Protein AF-A0A6L9J7E7-F1 (afdb_monomer_lite)

Secondary structure (DSSP, 8-state):
-EEEEHHHHHHHTSSS--EEEEEEEEE-BTTB-SEEEEE-TTS---SGGGGTTPEEEE-TTSHHHHHHHHHHHHTT--GGG-EEEE---HHHHHHHHHTTSSSEEEEETTHHHHHHHTTPEEEEEGGGGTTTT-SEEEEEEEHHHHHH-HHHHHHHHHHHHHHHHHHHH-GGGGHHHHHHHS---TTTTTTPPPPPPP-S----HHHHHHHHHHHHHTTS-S----HHHHB-THHHHTT--TTTS---SS-HHHHHHHHHHTTHHHH--SSS--SSS---TTHHHHHTTTSTT--HHHHHHHHHH-TTTSPPTT--S-PPP-TTS-HHHHHHHHHHHTT--

Sequence (341 aa):
GMLNDLISTGIFNQDTSFITIVAQARRAYPDNPQFRVLAAPDSGISEPADLAGVDIAISENSIIHYITQRILEDAGLSAADLSYRAEPNIPVRFQLLLEGQLQVATLPDPLAQAAIDAGAILVADDTALVETEYSQSVLSFRTDVVVDEPEAVQGFVTAWMQAAEDINADPEAYRDLWQENTNVPDSVRDTYVLPPFPTYAITGEMAWDDTIQWLLNEDIVDGAASYAESVDATFVDAIRPAETAMALPGDPAAGEVVYNNNGCIGCHALDDTAGVGPGLAGIGVTAATRVEGQSAEEYLRQTMLEPNAYVVENYQPIMPPYDSLSDDDLNNLIAYLLTFE

Foldseek 3Di:
DDWFALLVLQLCFQPHQFKAFAFFWDFDALVRFFKFKWFEQPLPAAALVSQQPAAEEAAPSGLRVVQVQVFSVLVVDDPVRYHYDYDHPQVVQLVCRHVVVHGIYMHGPPSVVVSVVSRIHTHTTCSSVRVLRLGTITDMDTPCCCVVPVVVVLVVLLVSLVVLVVCQVPVPVCLVVCVVPDDDDPSCSVPDDDDRTDHLHWDDQSSSVSSSVVCVVVVVHPGGDHPVSHYDSCSSVVNQPPVRPDPFLAALVLLVVLCVPVCVVVQEACAQDHGLHGHLACLQVCLCPVDPPDHSLRSQLCCQQPVVVDDDPPHDSPRDHPPVDDPHNSRHNSSNSNVRD

Radius of gyration: 23.48 Å; chains: 1; bounding box: 46×48×71 Å

Structure (mmCIF, N/CA/C/O backbone):
data_AF-A0A6L9J7E7-F1
#
_entry.id   AF-A0A6L9J7E7-F1
#
loop_
_atom_site.group_PDB
_atom_site.id
_atom_site.type_symbol
_atom_site.label_atom_id
_atom_site.label_alt_id
_atom_site.label_comp_id
_atom_site.label_asym_id
_atom_site.label_entity_id
_atom_site.label_seq_id
_atom_site.pdbx_PDB_ins_code
_atom_site.Cartn_x
_atom_site.Cartn_y
_atom_site.Cartn_z
_atom_site.occupancy
_atom_site.B_iso_or_equiv
_atom_site.auth_seq_id
_atom_site.auth_comp_id
_atom_site.auth_asym_id
_atom_site.auth_atom_id
_atom_site.pdbx_PDB_model_num
ATOM 1 N N . GLY A 1 1 ? 17.697 -10.636 -0.306 1.00 87.62 1 GLY A N 1
ATOM 2 C CA . GLY A 1 1 ? 16.636 -9.627 -0.296 1.00 87.62 1 GLY A CA 1
ATOM 3 C C . GLY A 1 1 ? 15.942 -9.611 1.043 1.00 87.62 1 GLY A C 1
ATOM 4 O O . GLY A 1 1 ? 16.259 -10.430 1.905 1.00 87.62 1 GLY A O 1
ATOM 5 N N . MET A 1 2 ? 15.018 -8.680 1.197 1.00 95.81 2 MET A N 1
ATOM 6 C CA . MET A 1 2 ? 14.150 -8.473 2.342 1.00 95.81 2 MET A CA 1
ATOM 7 C C . MET A 1 2 ? 12.742 -8.190 1.809 1.00 95.81 2 MET A C 1
ATOM 9 O O . MET A 1 2 ? 12.591 -7.509 0.799 1.00 95.81 2 MET A O 1
ATOM 13 N N . LEU A 1 3 ? 11.730 -8.725 2.490 1.00 97.00 3 LEU A N 1
ATOM 14 C CA . LEU A 1 3 ? 10.357 -8.243 2.373 1.00 97.00 3 LEU A CA 1
ATOM 15 C C . LEU A 1 3 ? 10.198 -7.090 3.369 1.00 97.00 3 LEU A C 1
ATOM 17 O O . LEU A 1 3 ? 10.363 -7.308 4.571 1.00 97.00 3 LEU A O 1
ATOM 21 N N . ASN A 1 4 ? 9.924 -5.886 2.881 1.00 97.56 4 ASN A N 1
ATOM 22 C CA . ASN A 1 4 ? 9.756 -4.677 3.689 1.00 97.56 4 ASN A CA 1
ATOM 23 C C . ASN A 1 4 ? 8.693 -3.752 3.071 1.00 97.56 4 ASN A C 1
ATOM 25 O O . ASN A 1 4 ? 7.800 -4.223 2.371 1.00 97.56 4 ASN A O 1
ATOM 29 N N . ASP A 1 5 ? 8.763 -2.457 3.363 1.00 97.88 5 ASP A N 1
ATOM 30 C CA . ASP A 1 5 ? 7.850 -1.410 2.906 1.00 97.88 5 ASP A CA 1
ATOM 31 C C . ASP A 1 5 ? 8.634 -0.160 2.464 1.00 97.88 5 ASP A C 1
ATOM 33 O O . ASP A 1 5 ? 9.870 -0.101 2.567 1.00 97.88 5 ASP A O 1
ATOM 37 N N . LEU A 1 6 ? 7.917 0.840 1.945 1.00 97.75 6 LEU A N 1
ATOM 38 C CA . LEU A 1 6 ? 8.525 2.076 1.448 1.00 97.75 6 LEU A CA 1
ATOM 39 C C . LEU A 1 6 ? 9.140 2.915 2.574 1.00 97.75 6 LEU A C 1
ATOM 41 O O . LEU A 1 6 ? 10.204 3.493 2.377 1.00 97.75 6 LEU A O 1
ATOM 45 N N . ILE A 1 7 ? 8.536 2.915 3.767 1.00 97.94 7 ILE A N 1
ATOM 46 C CA . ILE A 1 7 ? 9.035 3.638 4.948 1.00 97.94 7 ILE A CA 1
ATOM 47 C C . ILE A 1 7 ? 10.426 3.132 5.325 1.00 97.94 7 ILE A C 1
ATOM 49 O O . ILE A 1 7 ? 11.386 3.895 5.418 1.00 97.94 7 ILE A O 1
ATOM 53 N N . SER A 1 8 ? 10.556 1.815 5.468 1.00 97.06 8 SER A N 1
ATOM 54 C CA . SER A 1 8 ? 11.822 1.153 5.758 1.00 97.06 8 SER A CA 1
ATOM 55 C C . SER A 1 8 ? 12.851 1.426 4.664 1.00 97.06 8 SER A C 1
ATOM 57 O O . SER A 1 8 ? 14.019 1.660 4.963 1.00 97.06 8 SER A O 1
ATOM 59 N N . THR A 1 9 ? 12.426 1.408 3.398 1.00 97.12 9 THR A N 1
ATOM 60 C CA . THR A 1 9 ? 13.322 1.657 2.264 1.00 97.12 9 THR A CA 1
ATOM 61 C C . THR A 1 9 ? 13.830 3.094 2.229 1.00 97.12 9 THR A C 1
ATOM 63 O O . THR A 1 9 ? 15.037 3.290 2.101 1.00 97.12 9 THR A O 1
ATOM 66 N N . GLY A 1 10 ? 12.961 4.084 2.443 1.00 97.06 10 GLY A N 1
ATOM 67 C CA . GLY A 1 10 ? 13.354 5.487 2.573 1.00 97.06 10 GLY A CA 1
ATOM 68 C C . GLY A 1 10 ? 14.357 5.705 3.707 1.00 97.06 10 GLY A C 1
ATOM 69 O O . GLY A 1 10 ? 15.374 6.361 3.507 1.00 97.06 10 GLY A O 1
ATOM 70 N N . ILE A 1 11 ? 14.151 5.062 4.863 1.00 96.88 11 ILE A N 1
ATOM 71 C CA . ILE A 1 11 ? 15.088 5.127 5.998 1.00 96.88 11 ILE A CA 1
ATOM 72 C C . ILE A 1 11 ? 16.440 4.481 5.658 1.00 96.88 11 ILE A C 1
ATOM 74 O O . ILE A 1 11 ? 17.488 5.043 5.981 1.00 96.88 11 ILE A O 1
ATOM 78 N N . PHE A 1 12 ? 16.460 3.310 5.014 1.00 96.31 12 PHE A N 1
ATOM 79 C CA . PHE A 1 12 ? 17.719 2.684 4.588 1.00 96.31 12 PHE A CA 1
ATOM 80 C C . PHE A 1 12 ? 18.470 3.533 3.557 1.00 96.31 12 PHE A C 1
ATOM 82 O O . PHE A 1 12 ? 19.700 3.548 3.572 1.00 96.31 12 PHE A O 1
ATOM 89 N N . ASN A 1 13 ? 17.736 4.251 2.707 1.00 96.19 13 ASN A N 1
ATOM 90 C CA . ASN A 1 13 ? 18.276 5.063 1.623 1.00 96.19 13 ASN A CA 1
ATOM 91 C C . ASN A 1 13 ? 18.414 6.557 1.971 1.00 96.19 13 ASN A C 1
ATOM 93 O O . ASN A 1 13 ? 18.567 7.374 1.062 1.00 96.19 13 ASN A O 1
ATOM 97 N N . GLN A 1 14 ? 18.368 6.927 3.257 1.00 93.19 14 GLN A N 1
ATOM 98 C CA . GLN A 1 14 ? 18.354 8.331 3.693 1.00 93.19 14 GLN A CA 1
ATOM 99 C C . GLN A 1 14 ? 19.612 9.122 3.283 1.00 93.19 14 GLN A C 1
ATOM 101 O O . GLN A 1 14 ? 19.529 10.298 2.939 1.00 93.19 14 GLN A O 1
ATOM 106 N N . ASP A 1 15 ? 20.775 8.462 3.271 1.00 88.44 15 ASP A N 1
ATOM 107 C CA . ASP A 1 15 ? 22.056 9.075 2.892 1.00 88.44 15 ASP A CA 1
ATOM 108 C C . ASP A 1 15 ? 22.457 8.738 1.447 1.00 88.44 15 ASP A C 1
ATOM 110 O O . ASP A 1 15 ? 22.950 9.579 0.695 1.00 88.44 15 ASP A O 1
ATOM 114 N N . THR A 1 16 ? 22.302 7.466 1.076 1.00 88.25 16 THR A N 1
ATOM 115 C CA . THR A 1 16 ? 22.698 6.886 -0.215 1.00 88.25 16 THR A CA 1
ATOM 116 C C . THR A 1 16 ? 21.816 5.681 -0.512 1.00 88.25 16 THR A C 1
ATOM 118 O O . THR A 1 16 ? 21.402 5.014 0.433 1.00 88.25 16 THR A O 1
ATOM 121 N N . SER A 1 17 ? 21.626 5.318 -1.785 1.00 91.06 17 SER A N 1
ATOM 122 C CA . SER A 1 17 ? 20.963 4.057 -2.154 1.00 91.06 17 SER A CA 1
ATOM 123 C C . SER A 1 17 ? 21.702 2.848 -1.561 1.00 91.06 17 SER A C 1
ATOM 125 O O . SER A 1 17 ? 22.797 2.489 -2.002 1.00 91.06 17 SER A O 1
ATOM 127 N N . PHE A 1 18 ? 21.118 2.255 -0.517 1.00 96.50 18 PHE A N 1
ATOM 128 C CA . PHE A 1 18 ? 21.646 1.093 0.196 1.00 96.50 18 PHE A CA 1
ATOM 129 C C . PHE A 1 18 ? 20.870 -0.179 -0.141 1.00 96.50 18 PHE A C 1
ATOM 131 O O . PHE A 1 18 ? 21.467 -1.257 -0.243 1.00 96.50 18 PHE A O 1
ATOM 138 N N . ILE A 1 19 ? 19.552 -0.062 -0.317 1.00 97.81 19 ILE A N 1
ATOM 139 C CA . ILE A 1 19 ? 18.703 -1.120 -0.856 1.00 97.81 19 ILE A CA 1
ATOM 140 C C . ILE A 1 19 ? 17.888 -0.615 -2.051 1.00 97.81 19 ILE A C 1
ATOM 142 O O . ILE A 1 19 ? 17.445 0.528 -2.082 1.00 97.81 19 ILE A O 1
ATOM 146 N N . THR A 1 20 ? 17.646 -1.498 -3.010 1.00 98.38 20 THR A N 1
ATOM 147 C CA . THR A 1 20 ? 16.864 -1.246 -4.220 1.00 98.38 20 THR A CA 1
ATOM 148 C C . THR A 1 20 ? 15.630 -2.136 -4.212 1.00 98.38 20 THR A C 1
ATOM 150 O O . THR A 1 20 ? 15.731 -3.347 -3.981 1.00 98.38 20 THR A O 1
ATOM 153 N N . ILE A 1 21 ? 14.468 -1.536 -4.450 1.00 98.62 21 ILE A N 1
ATOM 154 C CA . ILE A 1 21 ? 13.191 -2.214 -4.656 1.00 98.62 21 ILE A CA 1
ATOM 155 C C . ILE A 1 21 ? 13.206 -2.845 -6.042 1.00 98.62 21 ILE A C 1
ATOM 157 O O . ILE A 1 21 ? 13.468 -2.161 -7.024 1.00 98.62 21 ILE A O 1
ATOM 161 N N . VAL A 1 22 ? 12.901 -4.137 -6.117 1.00 98.44 22 VAL A N 1
ATOM 162 C CA . VAL A 1 22 ? 12.884 -4.890 -7.383 1.00 98.44 22 VAL A CA 1
ATOM 163 C C . VAL A 1 22 ? 11.506 -5.439 -7.738 1.00 98.44 22 VAL A C 1
ATOM 165 O O . VAL A 1 22 ? 11.326 -5.946 -8.836 1.00 98.44 22 VAL A O 1
ATOM 168 N N . ALA A 1 23 ? 10.544 -5.390 -6.811 1.00 98.06 23 ALA A N 1
ATOM 169 C CA . ALA A 1 23 ? 9.159 -5.798 -7.041 1.00 98.06 23 ALA A CA 1
ATOM 170 C C . ALA A 1 23 ? 8.237 -5.306 -5.919 1.00 98.06 23 ALA A C 1
ATOM 172 O O . ALA A 1 23 ? 8.652 -5.213 -4.758 1.00 98.06 23 ALA A O 1
ATOM 173 N N . GLN A 1 24 ? 6.959 -5.105 -6.236 1.00 96.94 24 GLN A N 1
ATOM 174 C CA . GLN A 1 24 ? 5.903 -5.044 -5.229 1.00 96.94 24 GLN A CA 1
ATOM 175 C C . GLN A 1 24 ? 5.591 -6.466 -4.730 1.00 96.94 24 GLN A C 1
ATOM 177 O O . GLN A 1 24 ? 5.522 -7.415 -5.509 1.00 96.94 24 GLN A O 1
ATOM 182 N N . ALA A 1 25 ? 5.427 -6.632 -3.418 1.00 97.19 25 ALA A N 1
ATOM 183 C CA . ALA A 1 25 ? 5.157 -7.924 -2.783 1.00 97.19 25 ALA A CA 1
ATOM 184 C C . ALA A 1 25 ? 3.713 -8.070 -2.308 1.00 97.19 25 ALA A C 1
ATOM 186 O O . ALA A 1 25 ? 3.168 -9.170 -2.347 1.00 97.19 25 ALA A O 1
ATOM 187 N N . ARG A 1 26 ? 3.113 -6.987 -1.804 1.00 96.00 26 ARG A N 1
ATOM 188 C CA . ARG A 1 26 ? 1.705 -6.927 -1.392 1.00 96.00 26 ARG A CA 1
ATOM 189 C C . ARG A 1 26 ? 1.180 -5.504 -1.565 1.00 96.00 26 ARG A C 1
ATOM 191 O O . ARG A 1 26 ? 1.972 -4.573 -1.480 1.00 96.00 26 ARG A O 1
ATOM 198 N N . ARG A 1 27 ? -0.133 -5.354 -1.731 1.00 94.94 27 ARG A N 1
ATOM 199 C CA . ARG A 1 27 ? -0.844 -4.067 -1.752 1.00 94.94 27 ARG A CA 1
ATOM 200 C C . ARG A 1 27 ? -2.272 -4.217 -1.230 1.00 94.94 27 ARG A C 1
ATOM 202 O O . ARG A 1 27 ? -2.739 -5.350 -1.078 1.00 94.94 27 ARG A O 1
ATOM 209 N N . ALA A 1 28 ? -2.947 -3.100 -0.985 1.00 94.06 28 ALA A N 1
ATOM 210 C CA . ALA A 1 28 ? -4.396 -3.078 -0.792 1.00 94.06 28 ALA A CA 1
ATOM 211 C C . ALA A 1 28 ? -5.150 -3.271 -2.126 1.00 94.06 28 ALA A C 1
ATOM 213 O O . ALA A 1 28 ? -4.683 -2.863 -3.196 1.00 94.06 28 ALA A O 1
ATOM 214 N N . TYR A 1 29 ? -6.337 -3.875 -2.042 1.00 90.19 29 TYR A N 1
ATOM 215 C CA . TYR A 1 29 ? -7.306 -4.011 -3.137 1.00 90.19 29 TYR A CA 1
ATOM 216 C C . TYR A 1 29 ? -8.703 -3.603 -2.648 1.00 90.19 29 TYR A C 1
ATOM 218 O O . TYR A 1 29 ? -8.926 -3.630 -1.438 1.00 90.19 29 TYR A O 1
ATOM 226 N N . PRO A 1 30 ? -9.667 -3.305 -3.545 1.00 87.31 30 PRO A N 1
ATOM 227 C CA . PRO A 1 30 ? -10.979 -2.774 -3.153 1.00 87.31 30 PRO A CA 1
ATOM 228 C C . PRO A 1 30 ? -11.729 -3.610 -2.108 1.00 87.31 30 PRO A C 1
ATOM 230 O O . PRO A 1 30 ? -12.391 -3.055 -1.243 1.00 87.31 30 PRO A O 1
ATOM 233 N N . ASP A 1 31 ? -11.579 -4.937 -2.153 1.00 88.12 31 ASP A N 1
ATOM 234 C CA . ASP A 1 31 ? -12.211 -5.863 -1.202 1.00 88.12 31 ASP A CA 1
ATOM 235 C C . ASP A 1 31 ? -11.209 -6.526 -0.236 1.00 88.12 31 ASP A C 1
ATOM 237 O O . ASP A 1 31 ? -11.578 -7.411 0.535 1.00 88.12 31 ASP A O 1
ATOM 241 N N . ASN A 1 32 ? -9.925 -6.150 -0.297 1.00 91.44 32 ASN A N 1
ATOM 242 C CA . ASN A 1 32 ? -8.860 -6.755 0.508 1.00 91.44 32 ASN A CA 1
ATOM 243 C C . ASN A 1 32 ? -7.934 -5.670 1.087 1.00 91.44 32 ASN A C 1
ATOM 245 O O . ASN A 1 32 ? -6.870 -5.405 0.511 1.00 91.44 32 ASN A O 1
ATOM 249 N N . PRO A 1 33 ? -8.321 -5.041 2.211 1.00 96.00 33 PRO A N 1
ATOM 250 C CA . PRO A 1 33 ? -7.445 -4.122 2.928 1.00 96.00 33 PRO A CA 1
ATOM 251 C C . PRO A 1 33 ? -6.220 -4.841 3.507 1.00 96.00 33 PRO A C 1
ATOM 253 O O . PRO A 1 33 ? -6.255 -6.042 3.791 1.00 96.00 33 PRO A O 1
ATOM 256 N N . GLN A 1 34 ? -5.135 -4.099 3.729 1.00 96.62 34 GLN A N 1
ATOM 257 C CA . GLN A 1 34 ? -3.988 -4.585 4.505 1.00 96.62 34 GLN A CA 1
ATOM 258 C C . GLN A 1 34 ? -4.017 -4.073 5.939 1.00 96.62 34 GLN A C 1
ATOM 260 O O . GLN A 1 34 ? -3.603 -4.793 6.849 1.00 96.62 34 GLN A O 1
ATOM 265 N N . PHE A 1 35 ? -4.497 -2.847 6.142 1.00 98.31 35 PHE A N 1
ATOM 266 C CA . PHE A 1 35 ? -4.547 -2.176 7.433 1.00 98.31 35 PHE A CA 1
ATOM 267 C C . PHE A 1 35 ? -5.912 -1.542 7.659 1.00 98.31 35 PHE A C 1
ATOM 269 O O . PHE A 1 35 ? -6.486 -0.913 6.774 1.00 98.31 35 PHE A O 1
ATOM 276 N N . ARG A 1 36 ? -6.411 -1.667 8.890 1.00 98.69 36 ARG A N 1
ATOM 277 C CA . ARG A 1 36 ? -7.689 -1.082 9.300 1.00 98.69 36 ARG A CA 1
ATOM 278 C C . ARG A 1 36 ? -7.526 -0.281 10.578 1.00 98.69 36 ARG A C 1
ATOM 280 O O . ARG A 1 36 ? -6.882 -0.750 11.520 1.00 98.69 36 ARG A O 1
ATOM 287 N N . VAL A 1 37 ? -8.145 0.892 10.621 1.00 98.81 37 VAL A N 1
ATOM 288 C CA . VAL A 1 37 ? -8.331 1.696 11.829 1.00 98.81 37 VAL A CA 1
ATOM 289 C C . VAL A 1 37 ? -9.597 1.196 12.517 1.00 98.81 37 VAL A C 1
ATOM 291 O O . VAL A 1 37 ? -10.696 1.279 11.965 1.00 98.81 37 VAL A O 1
ATOM 294 N N . LEU A 1 38 ? -9.438 0.634 13.712 1.00 98.88 38 LEU A N 1
ATOM 295 C CA . LEU A 1 38 ? -10.515 -0.003 14.461 1.00 98.88 38 LEU A CA 1
ATOM 296 C C . LEU A 1 38 ? -10.734 0.687 15.801 1.00 98.88 38 LEU A C 1
ATOM 298 O O . LEU A 1 38 ? -9.774 1.019 16.497 1.00 98.88 38 LEU A O 1
ATOM 302 N N . ALA A 1 39 ? -11.995 0.824 16.191 1.00 98.81 39 ALA A N 1
ATOM 303 C CA . ALA A 1 39 ? -12.396 1.272 17.512 1.00 98.81 39 ALA A CA 1
ATOM 304 C C . ALA A 1 39 ? -12.802 0.094 18.412 1.00 98.81 39 ALA A C 1
ATOM 306 O O . ALA A 1 39 ? -13.275 -0.946 17.946 1.00 98.81 39 ALA A O 1
ATOM 307 N N . ALA A 1 40 ? -12.617 0.251 19.722 1.00 98.62 40 ALA A N 1
ATOM 308 C CA . ALA A 1 40 ? -13.030 -0.743 20.707 1.00 98.62 40 ALA A CA 1
ATOM 309 C C . ALA A 1 40 ? -14.569 -0.896 20.733 1.00 98.62 40 ALA A C 1
ATOM 311 O O . ALA A 1 40 ? -15.265 0.104 20.522 1.00 98.62 40 ALA A O 1
ATOM 312 N N . PRO A 1 41 ? -15.111 -2.091 21.059 1.00 97.69 41 PRO A N 1
ATOM 313 C CA . PRO A 1 41 ? -16.548 -2.390 20.955 1.00 97.69 41 PRO A CA 1
ATOM 314 C C . PRO A 1 41 ? -17.484 -1.391 21.658 1.00 97.69 41 PRO A C 1
ATOM 316 O O . PRO A 1 41 ? -18.542 -1.052 21.137 1.00 97.69 41 PRO A O 1
ATOM 319 N N . ASP A 1 42 ? -17.079 -0.892 22.830 1.00 94.75 42 ASP A N 1
ATOM 320 C CA . ASP A 1 42 ? -17.883 -0.001 23.680 1.00 94.75 42 ASP A CA 1
ATOM 321 C C . ASP A 1 42 ? -17.345 1.447 23.716 1.00 94.75 42 ASP A C 1
ATOM 323 O O . ASP A 1 42 ? -17.672 2.215 24.622 1.00 94.75 42 ASP A O 1
ATOM 327 N N . SER A 1 43 ? -16.494 1.832 22.757 1.00 97.06 43 SER A N 1
ATOM 328 C CA . SER A 1 43 ? -15.862 3.167 22.713 1.00 97.06 43 SER A CA 1
ATOM 329 C C . SER A 1 43 ? -16.834 4.303 22.369 1.00 97.06 43 SER A C 1
ATOM 331 O O . SER A 1 43 ? -16.604 5.453 22.739 1.00 97.06 43 SER A O 1
ATOM 333 N N . GLY A 1 44 ? -17.923 3.987 21.659 1.00 96.50 44 GLY A N 1
ATOM 334 C CA . GLY A 1 44 ? -18.822 4.981 21.066 1.00 96.50 44 GLY A CA 1
ATOM 335 C C . GLY A 1 44 ? -18.276 5.648 19.797 1.00 96.50 44 GLY A C 1
ATOM 336 O O . GLY A 1 44 ? -18.915 6.575 19.312 1.00 96.50 44 GLY A O 1
ATOM 337 N N . ILE A 1 45 ? -17.137 5.182 19.274 1.00 98.31 45 ILE A N 1
ATOM 338 C CA . ILE A 1 45 ? -16.494 5.652 18.039 1.00 98.31 45 ILE A CA 1
ATOM 339 C C . ILE A 1 45 ? -16.918 4.731 16.895 1.00 98.31 45 ILE A C 1
ATOM 341 O O . ILE A 1 45 ? -16.851 3.506 17.027 1.00 98.31 45 ILE A O 1
ATOM 345 N N . SER A 1 46 ? -17.345 5.309 15.775 1.00 97.19 46 SER A N 1
ATOM 346 C CA . SER A 1 46 ? -17.798 4.528 14.616 1.00 97.19 46 SER A CA 1
ATOM 347 C C . SER A 1 46 ? -17.425 5.107 13.259 1.00 97.19 46 SER A C 1
ATOM 349 O O . SER A 1 46 ? -17.500 4.390 12.266 1.00 97.19 46 SER A O 1
ATOM 351 N N . GLU A 1 47 ? -16.999 6.365 13.201 1.00 97.00 47 GLU A N 1
ATOM 352 C CA . GLU A 1 47 ? -16.601 7.019 11.957 1.00 97.00 47 GLU A CA 1
ATOM 353 C C . GLU A 1 47 ? -15.377 7.923 12.170 1.00 97.00 47 GLU A C 1
ATOM 355 O O . GLU A 1 47 ? -15.089 8.313 13.305 1.00 97.00 47 GLU A O 1
ATOM 360 N N . PRO A 1 48 ? -14.633 8.276 11.107 1.00 96.44 48 PRO A N 1
ATOM 361 C CA . PRO A 1 48 ? -13.411 9.073 11.232 1.00 96.44 48 PRO A CA 1
ATOM 362 C C . PRO A 1 48 ? -13.611 10.402 11.975 1.00 96.44 48 PRO A C 1
ATOM 364 O O . PRO A 1 48 ? -12.740 10.825 12.730 1.00 96.44 48 PRO A O 1
ATOM 367 N N . ALA A 1 49 ? -14.781 11.035 11.839 1.00 94.50 49 ALA A N 1
ATOM 368 C CA . ALA A 1 49 ? -15.109 12.286 12.527 1.00 94.50 49 ALA A CA 1
ATOM 369 C C . ALA A 1 49 ? -15.104 12.178 14.069 1.00 94.50 49 ALA A C 1
ATOM 371 O O . ALA A 1 49 ? -14.917 13.189 14.749 1.00 94.50 49 ALA A O 1
ATOM 372 N N . ASP A 1 50 ? -15.259 10.971 14.625 1.00 95.75 50 ASP A N 1
ATOM 373 C CA . ASP A 1 50 ? -15.243 10.714 16.070 1.00 95.75 50 ASP A CA 1
ATOM 374 C C . ASP A 1 50 ? -13.818 10.696 16.666 1.00 95.75 50 ASP A C 1
ATOM 376 O O . ASP A 1 50 ? -13.657 10.651 17.886 1.00 95.75 50 ASP A O 1
ATOM 380 N N . LEU A 1 51 ? -12.768 10.719 15.832 1.00 95.44 51 LEU A N 1
ATOM 381 C CA . LEU A 1 51 ? -11.375 10.543 16.268 1.00 95.44 51 LEU A CA 1
ATOM 382 C C . LEU A 1 51 ? -10.723 11.814 16.830 1.00 95.44 51 LEU A C 1
ATOM 384 O O . LEU A 1 51 ? -9.605 11.755 17.344 1.00 95.44 51 LEU A O 1
ATOM 388 N N . ALA A 1 52 ? -11.396 12.963 16.756 1.00 87.38 52 ALA A N 1
ATOM 389 C CA . ALA A 1 52 ? -10.844 14.231 17.221 1.00 87.38 52 ALA A CA 1
ATOM 390 C C . ALA A 1 52 ? -10.451 14.165 18.712 1.00 87.38 52 ALA A C 1
ATOM 392 O O . ALA A 1 52 ? -11.301 14.051 19.599 1.00 87.38 52 ALA A O 1
ATOM 393 N N . GLY A 1 53 ? -9.149 14.278 18.995 1.00 83.50 53 GLY A N 1
ATOM 394 C CA . GLY A 1 53 ? -8.604 14.211 20.356 1.00 83.50 53 GLY A CA 1
ATOM 395 C C . GLY A 1 53 ? -8.570 12.807 20.974 1.00 83.50 53 GLY A C 1
ATOM 396 O O . GLY A 1 53 ? -8.431 12.694 22.194 1.00 83.50 53 GLY A O 1
ATOM 397 N N . VAL A 1 54 ? -8.706 11.754 20.164 1.00 94.88 54 VAL A N 1
ATOM 398 C CA . VAL A 1 54 ? -8.556 10.356 20.581 1.00 94.88 54 VAL A CA 1
ATOM 399 C C . VAL A 1 54 ? -7.194 9.835 20.127 1.00 94.88 54 VAL A C 1
ATOM 401 O O . VAL A 1 54 ? -6.867 9.900 18.946 1.00 94.88 54 VAL A O 1
ATOM 404 N N . ASP A 1 55 ? -6.415 9.276 21.055 1.00 97.12 55 ASP A N 1
ATOM 405 C CA . ASP A 1 55 ? -5.137 8.650 20.714 1.00 97.12 55 ASP A CA 1
ATOM 406 C C . ASP A 1 55 ? -5.362 7.354 19.921 1.00 97.12 55 ASP A C 1
ATOM 408 O O . ASP A 1 55 ? -5.984 6.402 20.412 1.00 97.12 55 ASP A O 1
ATOM 412 N N . ILE A 1 56 ? -4.791 7.286 18.721 1.00 98.62 56 ILE A N 1
ATOM 413 C CA . ILE A 1 56 ? -4.813 6.109 17.856 1.00 98.62 56 ILE A CA 1
ATOM 414 C C . ILE A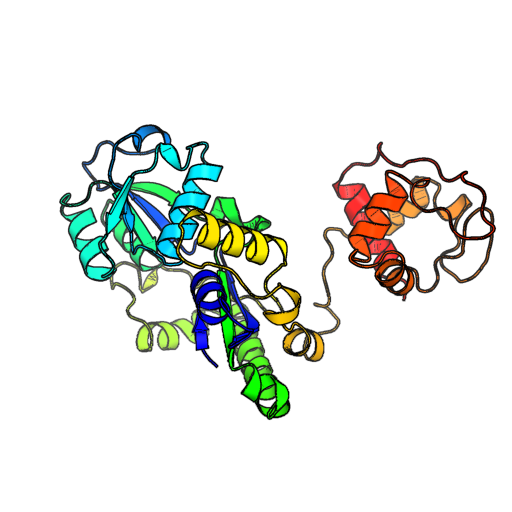 1 56 ? -3.558 5.285 18.128 1.00 98.62 56 ILE A C 1
ATOM 416 O O . ILE A 1 56 ? -2.428 5.749 17.954 1.00 98.62 56 ILE A O 1
ATOM 420 N N . ALA A 1 57 ? -3.734 4.040 18.565 1.00 98.75 57 ALA A N 1
ATOM 421 C CA . ALA A 1 57 ? -2.597 3.177 18.827 1.00 98.75 57 ALA A CA 1
ATOM 422 C C . ALA A 1 57 ? -1.958 2.662 17.533 1.00 98.75 57 ALA A C 1
ATOM 424 O O . ALA A 1 57 ? -2.619 2.034 16.702 1.00 98.75 57 ALA A O 1
ATOM 425 N N . ILE A 1 58 ? -0.649 2.866 17.407 1.00 98.56 58 ILE A N 1
ATOM 426 C CA . ILE A 1 58 ? 0.148 2.519 16.224 1.00 98.56 58 ILE A CA 1
ATOM 427 C C . ILE A 1 58 ? 1.559 2.065 16.620 1.00 98.56 58 ILE A C 1
ATOM 429 O O . ILE A 1 58 ? 1.951 2.121 17.785 1.00 98.56 58 ILE A O 1
ATOM 433 N N . SER A 1 59 ? 2.348 1.630 15.637 1.00 97.94 59 SER A N 1
ATOM 434 C CA . SER A 1 59 ? 3.808 1.640 15.759 1.00 97.94 59 SER A CA 1
ATOM 435 C C . SER A 1 59 ? 4.320 2.932 15.133 1.00 97.94 59 SER A C 1
ATOM 437 O O . SER A 1 59 ? 4.118 3.122 13.937 1.00 97.94 59 SER A O 1
ATOM 439 N N . GLU A 1 60 ? 4.976 3.796 15.903 1.00 96.50 60 GLU A N 1
ATOM 440 C CA . GLU A 1 60 ? 5.585 5.027 15.377 1.00 96.50 60 GLU A CA 1
ATOM 441 C C . GLU A 1 60 ? 6.678 4.712 14.344 1.00 96.50 60 GLU A C 1
ATOM 443 O O . GLU A 1 60 ? 7.256 3.619 14.352 1.00 96.50 60 GLU A O 1
ATOM 448 N N . ASN A 1 61 ? 6.936 5.670 13.449 1.00 95.44 61 ASN A N 1
ATOM 449 C CA . ASN A 1 61 ? 7.970 5.615 12.405 1.00 95.44 61 ASN A CA 1
ATOM 450 C C . ASN A 1 61 ? 7.937 4.320 11.574 1.00 95.44 61 ASN A C 1
ATOM 452 O O . ASN A 1 61 ? 8.967 3.718 11.281 1.00 95.44 61 ASN A O 1
ATOM 456 N N . SER A 1 62 ? 6.733 3.854 11.243 1.00 97.19 62 SER A N 1
ATOM 457 C CA . SER A 1 62 ? 6.510 2.604 10.518 1.00 97.19 62 SER A CA 1
ATOM 458 C C . SER A 1 62 ? 5.449 2.778 9.440 1.00 97.19 62 SER A C 1
ATOM 460 O O . SER A 1 62 ? 4.703 3.758 9.459 1.00 97.19 62 SER A O 1
ATOM 462 N N . ILE A 1 63 ? 5.303 1.774 8.570 1.00 97.75 63 ILE A N 1
ATOM 463 C CA . ILE A 1 63 ? 4.188 1.706 7.618 1.00 97.75 63 ILE A CA 1
ATOM 464 C C . ILE A 1 63 ? 2.822 1.862 8.295 1.00 97.75 63 ILE A C 1
ATOM 466 O O . ILE A 1 63 ? 1.938 2.494 7.735 1.00 97.75 63 ILE A O 1
ATOM 470 N N . ILE A 1 64 ? 2.654 1.368 9.528 1.00 98.50 64 ILE A N 1
ATOM 471 C CA . ILE A 1 64 ? 1.3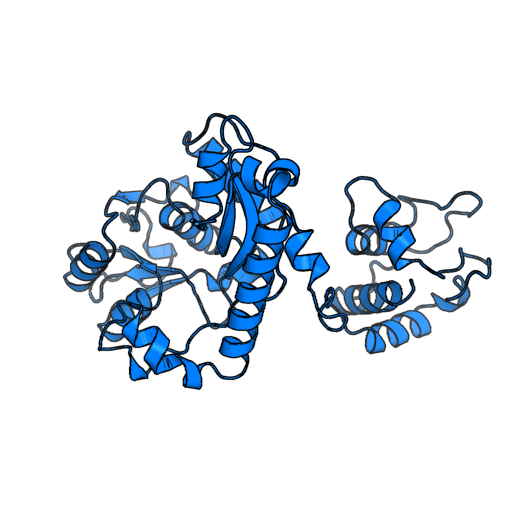93 1.506 10.266 1.00 98.50 64 ILE A CA 1
ATOM 472 C C . ILE A 1 64 ? 1.147 2.968 10.638 1.00 98.50 64 ILE A C 1
ATOM 474 O O . ILE A 1 64 ? 0.006 3.406 10.567 1.00 98.50 64 ILE A O 1
ATOM 478 N N . HIS A 1 65 ? 2.183 3.725 11.012 1.00 98.50 65 HIS A N 1
ATOM 479 C CA . HIS A 1 65 ? 2.040 5.157 11.291 1.00 98.50 65 HIS A CA 1
ATOM 480 C C . HIS A 1 65 ? 1.604 5.899 10.026 1.00 98.50 65 HIS A C 1
ATOM 482 O O . HIS A 1 65 ? 0.535 6.505 9.999 1.00 98.50 65 HIS A O 1
ATOM 488 N N . TYR A 1 66 ? 2.400 5.750 8.969 1.00 98.62 66 TYR A N 1
ATOM 489 C CA . TYR A 1 66 ? 2.178 6.389 7.681 1.00 98.62 66 TYR A CA 1
ATOM 490 C C . TYR A 1 66 ? 0.789 6.086 7.114 1.00 98.62 66 TYR A C 1
ATOM 492 O O . TYR A 1 66 ? 0.023 6.999 6.812 1.00 98.62 66 TYR A O 1
ATOM 500 N N . ILE A 1 67 ? 0.416 4.805 7.036 1.00 98.50 67 ILE A N 1
ATOM 501 C CA . ILE A 1 67 ? -0.850 4.431 6.411 1.00 98.50 67 ILE A CA 1
ATOM 502 C C . ILE A 1 67 ? -2.053 4.834 7.262 1.00 98.50 67 ILE A C 1
ATOM 504 O O . ILE A 1 67 ? -3.078 5.210 6.709 1.00 98.50 67 ILE A O 1
ATOM 508 N N . THR A 1 68 ? -1.930 4.837 8.596 1.00 98.62 68 THR A N 1
ATOM 509 C CA . THR A 1 68 ? -2.993 5.357 9.474 1.00 98.62 68 THR A CA 1
ATOM 510 C C . THR A 1 68 ? -3.275 6.816 9.157 1.00 98.62 68 THR A C 1
ATOM 512 O O . THR A 1 68 ? -4.435 7.191 9.011 1.00 98.62 68 THR A O 1
ATOM 515 N N . GLN A 1 69 ? -2.224 7.626 9.021 1.00 98.25 69 GLN A N 1
ATOM 516 C CA . GLN A 1 69 ? -2.372 9.029 8.667 1.00 98.25 69 GLN A CA 1
ATOM 517 C C . GLN A 1 69 ? -3.046 9.186 7.301 1.00 98.25 69 GLN A C 1
ATOM 519 O O . GLN A 1 69 ? -4.036 9.904 7.204 1.00 98.25 69 GLN A O 1
ATOM 524 N N . ARG A 1 70 ? -2.575 8.467 6.272 1.00 98.56 70 ARG A N 1
ATOM 525 C CA . ARG A 1 70 ? -3.127 8.565 4.911 1.00 98.56 70 ARG A CA 1
ATOM 526 C C . ARG A 1 70 ? -4.583 8.122 4.809 1.00 98.56 70 ARG A C 1
ATOM 528 O O . ARG A 1 70 ? -5.362 8.796 4.147 1.00 98.56 70 ARG A O 1
ATOM 535 N N . ILE A 1 71 ? -4.966 7.046 5.501 1.00 98.38 71 ILE A N 1
ATOM 536 C CA . ILE A 1 71 ? -6.364 6.587 5.565 1.00 98.38 71 ILE A CA 1
ATOM 537 C C . ILE A 1 71 ? -7.262 7.693 6.138 1.00 98.38 71 ILE A C 1
ATOM 539 O O . ILE A 1 71 ? -8.362 7.934 5.649 1.00 98.38 71 ILE A O 1
ATOM 543 N N . LEU A 1 72 ? -6.805 8.369 7.194 1.00 97.94 72 LEU A N 1
ATOM 544 C CA . LEU A 1 72 ? -7.609 9.375 7.886 1.00 97.94 72 LEU A CA 1
ATOM 545 C C . LEU A 1 72 ? -7.611 10.731 7.172 1.00 97.94 72 LEU A C 1
ATOM 547 O O . LEU A 1 72 ? -8.620 11.433 7.217 1.00 97.94 72 LEU A O 1
ATOM 551 N N . GLU A 1 73 ? -6.526 11.080 6.484 1.00 96.69 73 GLU A N 1
ATOM 552 C CA . GLU A 1 73 ? -6.473 12.247 5.600 1.00 96.69 73 GLU A CA 1
ATOM 553 C C . GLU A 1 73 ? -7.416 12.099 4.404 1.00 96.69 73 GLU A C 1
ATOM 555 O O . GLU A 1 73 ? -8.146 13.042 4.093 1.00 96.69 73 GLU A O 1
ATOM 560 N N . ASP A 1 74 ? -7.476 10.912 3.792 1.00 96.19 74 ASP A N 1
ATOM 561 C CA . ASP A 1 74 ? -8.460 10.606 2.746 1.00 96.19 74 ASP A CA 1
ATOM 562 C C . ASP A 1 74 ? -9.903 10.705 3.276 1.00 96.19 74 ASP A C 1
ATOM 564 O O . ASP A 1 74 ? -10.783 11.285 2.636 1.00 96.19 74 ASP A O 1
ATOM 568 N N . ALA A 1 75 ? -10.123 10.284 4.526 1.00 95.56 75 ALA A N 1
ATOM 569 C CA . ALA A 1 75 ? -11.390 10.472 5.230 1.00 95.56 75 ALA A CA 1
ATOM 570 C C . ALA A 1 75 ? -11.685 11.931 5.654 1.00 95.56 75 ALA A C 1
ATOM 572 O O . ALA A 1 75 ? -12.719 12.200 6.276 1.00 95.56 75 ALA A O 1
ATOM 573 N N . GLY A 1 76 ? -10.810 12.886 5.322 1.00 94.75 76 GLY A N 1
ATOM 574 C CA . GLY A 1 76 ? -11.015 14.321 5.518 1.00 94.75 76 GLY A CA 1
ATOM 575 C C . GLY A 1 76 ? -10.500 14.890 6.842 1.00 94.75 76 GLY A C 1
ATOM 576 O O . GLY A 1 76 ? -10.811 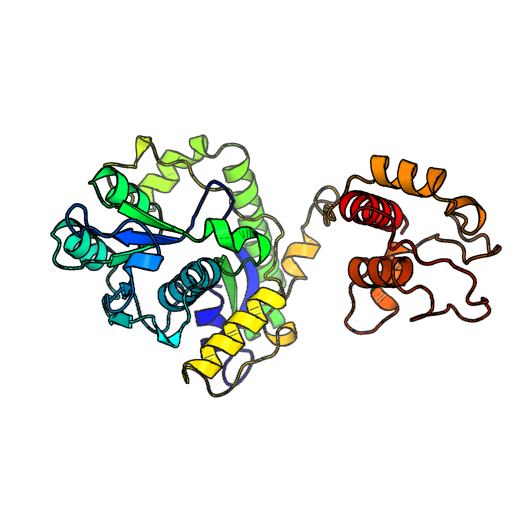16.043 7.156 1.00 94.75 76 GLY A O 1
ATOM 577 N N . LEU A 1 77 ? -9.732 14.127 7.625 1.00 95.38 77 LEU A N 1
ATOM 578 C CA . LEU A 1 77 ? -9.060 14.639 8.823 1.00 95.38 77 LEU A CA 1
ATOM 579 C C . LEU A 1 77 ? -7.740 15.314 8.441 1.00 95.38 77 LEU A C 1
ATOM 581 O O . LEU A 1 77 ? -7.087 14.938 7.475 1.00 95.38 77 LEU A O 1
ATOM 585 N N . SER A 1 78 ? -7.312 16.314 9.209 1.00 93.75 78 SER A N 1
ATOM 586 C CA . SER A 1 78 ? -5.975 16.881 9.026 1.00 93.75 78 SER A CA 1
ATOM 587 C C . SER A 1 78 ? -4.957 16.137 9.889 1.00 93.75 78 SER A C 1
ATOM 589 O O . SER A 1 78 ? -5.272 15.767 11.019 1.00 93.75 78 SER A O 1
ATOM 591 N N . ALA A 1 79 ? -3.717 15.985 9.411 1.00 92.31 79 ALA A N 1
ATOM 592 C CA . ALA A 1 79 ? -2.622 15.407 10.201 1.00 92.31 79 ALA A CA 1
ATOM 593 C C . ALA A 1 79 ? -2.468 16.058 11.587 1.00 92.31 79 ALA A C 1
ATOM 595 O O . ALA A 1 79 ? -2.160 15.388 12.566 1.00 92.31 79 ALA A O 1
ATOM 596 N N . ALA A 1 80 ? -2.718 17.369 11.677 1.00 91.75 80 ALA A N 1
ATOM 597 C CA . ALA A 1 80 ? -2.602 18.134 12.915 1.00 91.75 80 ALA A CA 1
ATOM 598 C C . ALA A 1 80 ? -3.688 17.800 13.955 1.00 91.75 80 ALA A C 1
ATOM 600 O O . ALA A 1 80 ? -3.499 18.091 15.137 1.00 91.75 80 ALA A O 1
ATOM 601 N N . ASP A 1 81 ? -4.812 17.219 13.526 1.00 90.06 81 ASP A N 1
ATOM 602 C CA . ASP A 1 81 ? -5.909 16.804 14.406 1.00 90.06 81 ASP A CA 1
ATOM 603 C C . ASP A 1 81 ? -5.752 15.355 14.897 1.00 90.06 81 ASP A C 1
ATOM 605 O O . ASP A 1 81 ? -6.491 14.921 15.787 1.00 90.06 81 ASP A O 1
ATOM 609 N N . LEU A 1 82 ? -4.796 14.608 14.336 1.00 94.75 82 LEU A N 1
ATOM 610 C CA . LEU A 1 82 ? -4.515 13.228 14.713 1.00 94.75 82 LEU A CA 1
ATOM 611 C C . LEU A 1 82 ? -3.590 13.178 15.929 1.00 94.75 82 LEU A C 1
ATOM 613 O O . LEU A 1 82 ? -2.637 13.947 16.060 1.00 94.75 82 LEU A O 1
ATOM 617 N N . SER A 1 83 ? -3.868 12.239 16.830 1.00 95.81 83 SER A N 1
ATOM 618 C CA . SER A 1 83 ? -3.001 11.944 17.965 1.00 95.81 83 SER A CA 1
ATOM 619 C C . SER A 1 83 ? -2.693 10.461 18.012 1.00 95.81 83 SER A C 1
ATOM 621 O O . SER A 1 83 ? -3.552 9.627 17.725 1.00 95.81 83 SER A O 1
ATOM 623 N N . TYR A 1 84 ? -1.459 10.128 18.374 1.00 97.44 84 TYR A N 1
ATOM 624 C CA . TYR A 1 84 ? -0.954 8.766 18.314 1.00 97.44 84 TYR A CA 1
ATOM 625 C C . TYR A 1 84 ? -0.463 8.293 19.673 1.00 97.44 84 TYR A C 1
ATOM 627 O O . TYR A 1 84 ? 0.124 9.043 20.454 1.00 97.44 84 TYR A O 1
ATOM 635 N N . ARG A 1 85 ? -0.658 6.999 19.928 1.00 97.62 85 ARG A N 1
ATOM 636 C CA . ARG A 1 85 ? -0.083 6.298 21.075 1.00 97.62 85 ARG A CA 1
ATOM 637 C C . ARG A 1 85 ? 0.776 5.139 20.595 1.00 97.62 85 ARG A C 1
ATOM 639 O O . ARG A 1 85 ? 0.286 4.210 19.957 1.00 97.62 85 ARG A O 1
ATOM 646 N N . ALA A 1 86 ? 2.049 5.152 20.972 1.00 98.00 86 ALA A N 1
ATOM 647 C CA . ALA A 1 86 ? 2.954 4.057 20.661 1.00 98.00 86 ALA A CA 1
ATOM 648 C C . ALA A 1 86 ? 2.536 2.756 21.375 1.00 98.00 86 ALA A C 1
ATOM 650 O O . ALA A 1 86 ? 2.549 2.659 22.604 1.00 98.00 86 ALA A O 1
ATOM 651 N N . GLU A 1 87 ? 2.206 1.740 20.582 1.00 98.12 87 GLU A N 1
ATOM 652 C CA . GLU A 1 87 ? 2.141 0.332 20.969 1.00 98.12 87 GLU A CA 1
ATOM 653 C C . GLU A 1 87 ? 2.594 -0.514 19.763 1.00 98.12 87 GLU A C 1
ATOM 655 O O . GLU A 1 87 ? 1.777 -0.909 18.918 1.00 98.12 87 GLU A O 1
ATOM 660 N N . PRO A 1 88 ? 3.912 -0.748 19.617 1.00 96.94 88 PRO A N 1
ATOM 661 C CA . PRO A 1 88 ? 4.465 -1.417 18.444 1.00 96.94 88 PRO A CA 1
ATOM 662 C C . PRO A 1 88 ? 4.199 -2.928 18.435 1.00 96.94 88 PRO A C 1
ATOM 664 O O . PRO A 1 88 ? 4.319 -3.567 17.388 1.00 96.94 88 PRO A O 1
ATOM 667 N N . ASN A 1 89 ? 3.829 -3.532 19.571 1.00 97.25 89 ASN A N 1
ATOM 668 C CA . ASN A 1 89 ? 3.535 -4.957 19.625 1.00 97.25 89 ASN A CA 1
ATOM 669 C C . ASN A 1 89 ? 2.091 -5.219 19.169 1.00 97.25 89 ASN A C 1
ATOM 671 O O . ASN A 1 89 ? 1.137 -5.016 19.914 1.00 97.25 89 ASN A O 1
ATOM 675 N N . ILE A 1 90 ? 1.938 -5.696 17.933 1.00 96.00 90 ILE A N 1
ATOM 676 C CA . ILE A 1 90 ? 0.633 -5.915 17.291 1.00 96.00 90 ILE A CA 1
ATOM 677 C C . ILE A 1 90 ? -0.307 -6.825 18.123 1.00 96.00 90 ILE A C 1
ATOM 679 O O . ILE A 1 90 ? -1.448 -6.419 18.345 1.00 96.00 90 ILE A O 1
ATOM 683 N N . PRO A 1 91 ? 0.122 -8.000 18.642 1.00 94.75 91 PRO A N 1
ATOM 684 C CA . PRO A 1 91 ? -0.716 -8.808 19.536 1.00 94.75 91 PRO A CA 1
ATOM 685 C C . PRO A 1 91 ? -1.176 -8.082 20.808 1.00 94.75 91 PRO A C 1
ATOM 687 O O . PRO A 1 91 ? -2.339 -8.203 21.194 1.00 94.75 91 PRO A O 1
ATOM 690 N N . VAL A 1 92 ? -0.291 -7.313 21.451 1.00 97.56 92 VAL A N 1
ATOM 691 C CA . VAL A 1 92 ? -0.647 -6.512 22.635 1.00 97.56 92 VAL A CA 1
ATOM 692 C C . VAL A 1 92 ? -1.637 -5.414 22.252 1.00 97.56 92 VAL A C 1
ATOM 694 O O . VAL A 1 92 ? -2.642 -5.243 22.936 1.00 97.56 92 VAL A O 1
ATOM 697 N N . ARG A 1 93 ? -1.421 -4.722 21.128 1.00 97.81 93 ARG A N 1
ATOM 698 C CA . ARG A 1 93 ? -2.334 -3.691 20.618 1.00 97.81 93 ARG A CA 1
ATOM 699 C C . ARG A 1 93 ? -3.739 -4.236 20.365 1.00 97.81 93 ARG A C 1
ATOM 701 O O . ARG A 1 93 ? -4.713 -3.622 20.790 1.00 97.81 93 ARG A O 1
ATOM 708 N N . PHE A 1 94 ? -3.834 -5.406 19.733 1.00 97.38 94 PHE A N 1
ATOM 709 C CA . PHE A 1 94 ? -5.090 -6.132 19.537 1.00 97.38 94 PHE A CA 1
ATOM 710 C C . PHE A 1 94 ? -5.789 -6.436 20.866 1.00 97.38 94 PHE A C 1
ATOM 712 O O . PHE A 1 94 ? -6.967 -6.125 21.028 1.00 97.38 94 PHE A O 1
ATOM 719 N N . GLN A 1 95 ? -5.061 -6.995 21.837 1.00 97.25 95 GLN A N 1
ATOM 720 C CA . GLN A 1 95 ? -5.627 -7.332 23.142 1.00 97.25 95 GLN A CA 1
ATOM 721 C C . GLN A 1 95 ? -6.143 -6.084 23.871 1.00 97.25 95 GLN A C 1
ATOM 723 O O . GLN A 1 95 ? -7.270 -6.073 24.361 1.00 97.25 95 GLN A O 1
ATOM 728 N N . LEU A 1 96 ? -5.340 -5.020 23.915 1.00 98.44 96 LEU A N 1
ATOM 729 C CA . LEU A 1 96 ? -5.701 -3.778 24.591 1.00 98.44 96 LEU A CA 1
ATOM 730 C C . LEU A 1 96 ? -6.912 -3.086 23.945 1.00 98.44 96 LEU A C 1
ATOM 732 O O . LEU A 1 96 ? -7.709 -2.492 24.672 1.00 98.44 96 LEU A O 1
ATOM 736 N N . LEU A 1 97 ? -7.069 -3.171 22.617 1.00 98.62 97 LEU A N 1
ATOM 737 C CA . LEU A 1 97 ? -8.253 -2.673 21.908 1.00 98.62 97 LEU A CA 1
ATOM 738 C C . LEU A 1 97 ? -9.516 -3.425 22.351 1.00 98.62 97 LEU A C 1
ATOM 740 O O . LEU A 1 97 ? -10.495 -2.804 22.757 1.00 98.62 97 LEU A O 1
ATOM 744 N N . LEU A 1 98 ? -9.488 -4.760 22.325 1.00 98.12 98 LEU A N 1
ATOM 745 C CA . LEU A 1 98 ? -10.654 -5.578 22.682 1.00 98.12 98 LEU A CA 1
ATOM 746 C C . LEU A 1 98 ? -11.019 -5.496 24.169 1.00 98.12 98 LEU A C 1
ATOM 748 O O . LEU A 1 98 ? -12.184 -5.635 24.529 1.00 98.12 98 LEU A O 1
ATOM 752 N N . GLU A 1 99 ? -10.044 -5.238 25.038 1.00 97.94 99 GLU A N 1
ATOM 753 C CA . GLU A 1 99 ? -10.273 -4.998 26.466 1.00 97.94 99 GLU A CA 1
ATOM 754 C C . GLU A 1 99 ? -10.701 -3.548 26.779 1.00 97.94 99 GLU A C 1
ATOM 756 O O . GLU A 1 99 ? -10.911 -3.209 27.945 1.00 97.94 99 GLU A O 1
ATOM 761 N N . GLY A 1 100 ? -10.808 -2.674 25.767 1.00 97.25 100 GLY A N 1
ATOM 762 C CA . GLY A 1 100 ? -11.174 -1.260 25.920 1.00 97.25 100 GLY A CA 1
ATOM 763 C C . GLY A 1 100 ? -10.101 -0.391 26.590 1.00 97.25 100 GLY A C 1
ATOM 764 O O . GLY A 1 100 ? -10.362 0.758 26.951 1.00 97.25 100 GLY A O 1
ATOM 765 N N . GLN A 1 101 ? -8.885 -0.919 26.767 1.00 97.88 101 GLN A N 1
ATOM 766 C CA . GLN A 1 101 ? -7.732 -0.177 27.292 1.00 97.88 101 GLN A CA 1
ATOM 767 C C . GLN A 1 101 ? -7.120 0.771 26.246 1.00 97.88 101 GLN A C 1
ATOM 769 O O . GLN A 1 101 ? -6.440 1.740 26.601 1.00 97.88 101 GLN A O 1
ATOM 774 N N . LEU A 1 102 ? -7.368 0.492 24.965 1.00 98.12 102 LEU A N 1
ATOM 775 C CA . LEU A 1 102 ? -7.198 1.405 23.839 1.00 98.12 102 LEU A CA 1
ATOM 776 C C . LEU A 1 102 ? -8.571 1.682 23.236 1.00 98.12 102 LEU A C 1
ATOM 778 O O . LEU A 1 102 ? -9.354 0.756 23.057 1.00 98.12 102 LEU A O 1
ATOM 782 N N . GLN A 1 103 ? -8.859 2.948 22.934 1.00 98.19 103 GLN A N 1
ATOM 783 C CA . GLN A 1 103 ? -10.120 3.319 22.287 1.00 98.19 103 GLN A CA 1
ATOM 784 C C . GLN A 1 103 ? -10.069 3.053 20.784 1.00 98.19 103 GLN A C 1
ATOM 786 O O . GLN A 1 103 ? -11.051 2.574 20.229 1.00 98.19 103 GLN A O 1
ATOM 791 N N . VAL A 1 104 ? -8.925 3.329 20.150 1.00 98.75 104 VAL A N 1
ATOM 792 C CA . VAL A 1 104 ? -8.707 3.161 18.710 1.00 98.75 104 VAL A CA 1
ATOM 793 C C . VAL A 1 104 ? -7.310 2.599 18.468 1.00 98.75 104 VAL A C 1
ATOM 795 O O . VAL A 1 104 ? -6.356 2.949 19.168 1.00 98.75 104 VAL A O 1
ATOM 798 N N . ALA A 1 105 ? -7.178 1.713 17.487 1.00 98.75 105 ALA A N 1
ATOM 799 C CA . ALA A 1 105 ? -5.904 1.163 17.053 1.00 98.75 105 ALA A CA 1
ATOM 800 C C . ALA A 1 105 ? -5.924 0.828 15.563 1.00 98.75 105 ALA A C 1
ATOM 802 O O . ALA A 1 105 ? -6.920 0.317 15.053 1.00 98.75 105 ALA A O 1
ATOM 803 N N . THR A 1 106 ? -4.789 1.004 14.893 1.00 98.75 106 THR A N 1
ATOM 804 C CA . THR A 1 106 ? -4.607 0.468 13.540 1.00 98.75 106 THR A CA 1
ATOM 805 C C . THR A 1 106 ? -4.053 -0.943 13.625 1.00 98.75 106 THR A C 1
ATOM 807 O O . THR A 1 106 ? -3.046 -1.180 14.294 1.00 98.75 106 THR A O 1
ATOM 810 N N . LEU A 1 107 ? -4.669 -1.914 12.962 1.00 98.31 107 LEU A N 1
ATOM 811 C CA . LEU A 1 107 ? -4.218 -3.307 12.958 1.00 98.31 107 LEU A CA 1
ATOM 812 C C . LEU A 1 107 ? -4.060 -3.817 11.518 1.00 98.31 107 LEU A C 1
ATOM 814 O O . LEU A 1 107 ? -4.843 -3.424 10.655 1.00 98.31 107 LEU A O 1
ATOM 818 N N . PRO A 1 108 ? -3.059 -4.674 11.245 1.00 96.62 108 PRO A N 1
ATOM 819 C CA . PRO A 1 108 ? -2.956 -5.348 9.960 1.00 96.62 108 PRO A CA 1
ATOM 820 C C . PRO A 1 108 ? -3.917 -6.537 9.872 1.00 96.62 108 PRO A C 1
ATOM 822 O O . PRO A 1 108 ? -4.180 -7.214 10.874 1.00 96.62 108 PRO A O 1
ATOM 825 N N . ASP A 1 109 ? -4.374 -6.853 8.668 1.00 93.81 109 ASP A N 1
ATOM 826 C CA . ASP A 1 109 ? -5.081 -8.101 8.396 1.00 93.81 109 ASP A CA 1
ATOM 827 C C . ASP A 1 109 ? -4.125 -9.316 8.393 1.00 93.81 109 ASP A C 1
ATOM 829 O O . ASP A 1 109 ? -2.930 -9.182 8.101 1.00 93.81 109 ASP A O 1
ATOM 833 N N . PRO A 1 110 ? -4.598 -10.517 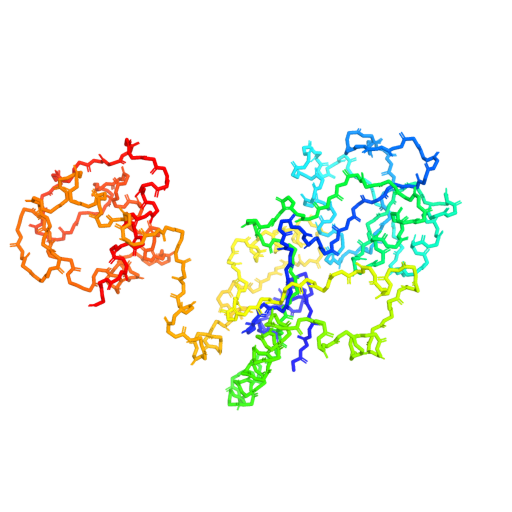8.794 1.00 93.31 110 PRO A N 1
ATOM 834 C CA . PRO A 1 110 ? -5.980 -10.873 9.159 1.00 93.31 110 PRO A CA 1
ATOM 835 C C . PRO A 1 110 ? -6.366 -10.545 10.617 1.00 93.31 110 PRO A C 1
ATOM 837 O O . PRO A 1 110 ? -7.468 -10.867 11.062 1.00 93.31 110 PRO A O 1
ATOM 840 N N . LEU A 1 111 ? -5.460 -9.966 11.412 1.00 94.50 111 LEU A N 1
ATOM 841 C CA . LEU A 1 111 ? -5.718 -9.715 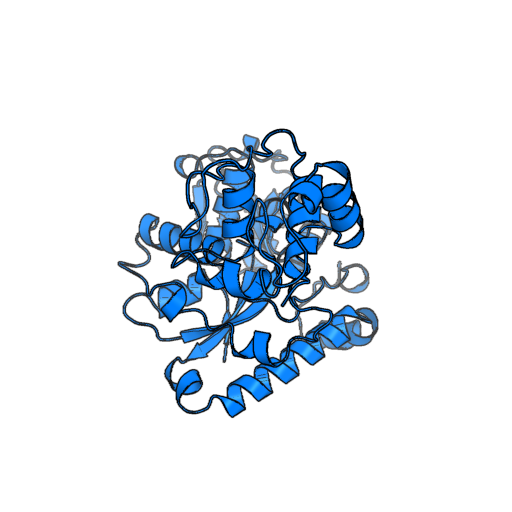12.833 1.00 94.50 111 LEU A CA 1
ATOM 842 C C . LEU A 1 111 ? -6.771 -8.615 13.046 1.00 94.50 111 LEU A C 1
ATOM 844 O O . LEU A 1 111 ? -7.541 -8.694 14.003 1.00 94.50 111 LEU A O 1
ATOM 848 N N . ALA A 1 112 ? -6.836 -7.623 12.155 1.00 96.75 112 ALA A N 1
ATOM 849 C CA . ALA A 1 112 ? -7.896 -6.621 12.165 1.00 96.75 112 ALA A CA 1
ATOM 850 C C . ALA A 1 112 ? -9.275 -7.251 11.904 1.00 96.75 112 ALA A C 1
ATOM 852 O O . ALA A 1 112 ? -10.201 -7.011 12.678 1.00 96.75 112 ALA A O 1
ATOM 853 N N . GLN A 1 113 ? -9.400 -8.143 10.917 1.00 95.44 113 GLN A N 1
ATOM 854 C CA . GLN A 1 113 ? -10.626 -8.922 10.717 1.00 95.44 113 GLN A CA 1
ATOM 855 C C . GLN A 1 113 ? -11.000 -9.744 11.961 1.00 95.44 113 GLN A C 1
ATOM 857 O O . GLN A 1 113 ? -12.160 -9.758 12.367 1.00 95.44 113 GLN A O 1
ATOM 862 N N . ALA A 1 114 ? -10.027 -10.366 12.634 1.00 95.44 114 ALA A N 1
ATOM 863 C CA . ALA A 1 114 ? -10.295 -11.089 13.878 1.00 95.44 114 ALA A CA 1
ATOM 864 C C . ALA A 1 114 ? -10.797 -10.174 15.008 1.00 95.44 114 ALA A C 1
ATOM 866 O O . ALA A 1 114 ? -11.580 -10.616 15.849 1.00 95.44 114 ALA A O 1
ATOM 867 N N . ALA A 1 115 ? -10.365 -8.910 15.041 1.00 97.31 115 ALA A N 1
ATOM 868 C CA . ALA A 1 115 ? -10.853 -7.936 16.011 1.00 97.31 115 ALA A CA 1
ATOM 869 C C . ALA A 1 115 ? -12.304 -7.545 15.708 1.00 97.31 115 ALA A C 1
ATOM 871 O O . ALA A 1 115 ? -13.108 -7.454 16.635 1.00 97.31 115 ALA A O 1
ATOM 872 N N . ILE A 1 116 ? -12.652 -7.381 14.428 1.00 97.19 116 ILE A N 1
ATOM 873 C CA . ILE A 1 116 ? -14.029 -7.126 13.979 1.00 97.19 116 ILE A CA 1
ATOM 874 C C . ILE A 1 116 ? -14.947 -8.288 14.380 1.00 97.19 116 ILE A C 1
ATOM 876 O O . ILE A 1 116 ? -15.991 -8.063 14.990 1.00 97.19 116 ILE A O 1
ATOM 880 N N . ASP A 1 117 ? -14.528 -9.533 14.142 1.00 95.50 117 ASP A N 1
ATOM 881 C CA . ASP A 1 117 ? -15.284 -10.727 14.551 1.00 95.50 117 ASP A CA 1
ATOM 882 C C . ASP A 1 117 ? -15.456 -10.818 16.082 1.00 95.50 117 ASP A C 1
ATOM 884 O O . ASP A 1 117 ? -16.426 -11.399 16.577 1.00 95.50 117 ASP A O 1
ATOM 888 N N . ALA A 1 118 ? -14.535 -10.214 16.841 1.00 96.00 118 ALA A N 1
ATOM 889 C CA . ALA A 1 118 ? -14.592 -10.084 18.296 1.00 96.00 118 ALA A CA 1
ATOM 890 C C . ALA A 1 118 ? -15.358 -8.835 18.790 1.00 96.00 118 ALA A C 1
ATOM 892 O O . ALA A 1 118 ? -15.454 -8.621 20.000 1.00 96.00 118 ALA A O 1
ATOM 893 N N . GLY A 1 119 ? -15.929 -8.035 17.883 1.00 97.44 119 GLY A N 1
ATOM 894 C CA . GLY A 1 119 ? -16.796 -6.894 18.187 1.00 97.44 119 GLY A CA 1
ATOM 895 C C . GLY A 1 119 ? -16.153 -5.514 18.040 1.00 97.44 119 GLY A C 1
ATOM 896 O O . GLY A 1 119 ? -16.814 -4.527 18.357 1.00 97.44 119 GLY A O 1
ATOM 897 N N . ALA A 1 120 ? -14.897 -5.412 17.594 1.00 98.62 120 ALA A N 1
ATOM 898 C CA . ALA A 1 120 ? -14.305 -4.120 17.251 1.00 98.62 120 ALA A CA 1
ATOM 899 C C . ALA A 1 120 ? -15.048 -3.481 16.066 1.00 98.62 120 ALA A C 1
ATOM 901 O O . ALA A 1 120 ? -15.589 -4.168 15.197 1.00 98.62 120 ALA A O 1
ATOM 902 N N . ILE A 1 121 ? -15.061 -2.153 16.028 1.00 98.75 121 ILE A N 1
ATOM 903 C CA . ILE A 1 121 ? -15.804 -1.377 15.036 1.00 98.75 121 ILE A CA 1
ATOM 904 C C . ILE A 1 121 ? -14.823 -0.879 13.978 1.00 98.75 121 ILE A C 1
ATOM 906 O O . ILE A 1 121 ? -13.818 -0.253 14.312 1.00 98.75 121 ILE A O 1
ATOM 910 N N . LEU A 1 122 ? -15.103 -1.160 12.705 1.00 98.62 122 LEU A N 1
ATOM 911 C CA . LEU A 1 122 ? -14.343 -0.599 11.589 1.00 98.62 122 LEU A CA 1
ATOM 912 C C . LEU A 1 122 ? -14.629 0.900 11.470 1.00 98.62 122 LEU A C 1
ATOM 914 O O . LEU A 1 122 ? -15.785 1.278 11.301 1.00 98.62 122 LEU A O 1
ATOM 918 N N . VAL A 1 123 ? -13.582 1.724 11.545 1.00 98.62 123 VAL A N 1
ATOM 919 C CA . VAL A 1 123 ? -13.672 3.183 11.379 1.00 98.62 123 VAL A CA 1
ATOM 920 C C . VAL A 1 123 ? -13.284 3.586 9.957 1.00 98.62 123 VAL A C 1
ATOM 922 O O . VAL A 1 123 ? -14.001 4.352 9.321 1.00 98.62 123 VAL A O 1
ATOM 925 N N . ALA A 1 124 ? -12.159 3.064 9.464 1.00 98.38 124 ALA A N 1
ATOM 926 C CA . ALA A 1 124 ? -11.658 3.253 8.103 1.00 98.38 124 ALA A CA 1
ATOM 927 C C . ALA A 1 124 ? -10.591 2.191 7.778 1.00 98.38 124 ALA A C 1
ATOM 929 O O . ALA A 1 124 ? -10.059 1.547 8.688 1.00 98.38 124 ALA A O 1
ATOM 930 N N . ASP A 1 125 ? -10.248 2.017 6.505 1.00 98.56 125 ASP A N 1
ATOM 931 C CA . ASP A 1 125 ? -9.178 1.124 6.057 1.00 98.56 125 ASP A CA 1
ATOM 932 C C . ASP A 1 125 ? -8.507 1.633 4.771 1.00 98.56 125 ASP A C 1
ATOM 934 O O . ASP A 1 125 ? -8.898 2.650 4.197 1.00 98.56 125 ASP A O 1
ATOM 938 N N . ASP A 1 126 ? -7.450 0.946 4.349 1.00 98.00 126 ASP A N 1
ATOM 939 C CA . ASP A 1 126 ? -6.654 1.304 3.176 1.00 98.00 126 ASP A CA 1
ATOM 940 C C . ASP A 1 126 ? -7.265 0.884 1.828 1.00 98.00 126 ASP A C 1
ATOM 942 O O . ASP A 1 126 ? -6.625 1.098 0.796 1.00 98.00 126 ASP A O 1
ATOM 946 N N . THR A 1 127 ? -8.506 0.372 1.782 1.00 95.69 127 THR A N 1
ATOM 947 C CA . THR A 1 127 ? -9.210 0.178 0.496 1.00 95.69 127 THR A CA 1
ATOM 948 C C . THR A 1 127 ? -9.506 1.507 -0.203 1.00 95.69 127 THR A C 1
ATOM 950 O O . THR A 1 127 ? -9.598 1.557 -1.429 1.00 95.69 127 THR A O 1
ATOM 953 N N . ALA A 1 128 ? -9.569 2.606 0.553 1.00 92.19 128 ALA A N 1
ATOM 954 C CA . ALA A 1 128 ? -9.693 3.954 0.007 1.00 92.19 128 ALA A CA 1
ATOM 955 C C . ALA A 1 128 ? -8.432 4.423 -0.751 1.00 92.19 128 ALA A C 1
ATOM 957 O O . ALA A 1 128 ? -8.500 5.324 -1.580 1.00 92.19 128 ALA A O 1
ATOM 958 N N . LEU A 1 129 ? -7.283 3.778 -0.515 1.00 91.94 129 LEU A N 1
ATOM 959 C CA . LEU A 1 129 ? -5.971 4.169 -1.046 1.00 91.94 129 LEU A CA 1
ATOM 960 C C . LEU A 1 129 ? -5.475 3.234 -2.163 1.00 91.94 129 LEU A C 1
ATOM 962 O O . LEU A 1 129 ? -4.280 3.181 -2.459 1.00 91.94 129 LEU A O 1
ATOM 966 N N . VAL A 1 130 ? -6.373 2.455 -2.773 1.00 85.50 130 VAL A N 1
ATOM 967 C CA . VAL A 1 130 ? -6.016 1.454 -3.796 1.00 85.50 130 VAL A CA 1
ATOM 968 C C . VAL A 1 130 ? -5.364 2.092 -5.022 1.00 85.50 130 VAL A C 1
ATOM 970 O O . VAL A 1 130 ? -4.395 1.536 -5.534 1.00 85.50 130 VAL A O 1
ATOM 973 N N . GLU A 1 131 ? -5.869 3.244 -5.469 1.00 83.56 131 GLU A N 1
ATOM 974 C CA . GLU A 1 131 ? -5.365 3.947 -6.659 1.00 83.56 131 GLU A CA 1
ATOM 975 C C . GLU A 1 131 ? -4.030 4.648 -6.405 1.00 83.56 131 GLU A C 1
ATOM 977 O O . GLU A 1 131 ? -3.211 4.779 -7.310 1.00 83.56 131 GLU A O 1
ATOM 982 N N . THR A 1 132 ? -3.786 5.093 -5.169 1.00 86.44 132 THR A N 1
ATOM 983 C CA . THR A 1 132 ? -2.525 5.753 -4.816 1.00 86.44 132 THR A CA 1
ATOM 984 C C . THR A 1 132 ? -1.405 4.767 -4.509 1.00 86.44 132 THR A C 1
ATOM 986 O O . THR A 1 132 ? -0.236 5.145 -4.497 1.00 86.44 132 THR A O 1
ATOM 989 N N . GLU A 1 133 ? -1.755 3.505 -4.251 1.00 89.56 133 GLU A N 1
ATOM 990 C CA . GLU A 1 133 ? -0.841 2.421 -3.888 1.00 89.56 133 GLU A CA 1
ATOM 991 C C . GLU A 1 133 ? 0.016 2.702 -2.642 1.00 89.56 133 GLU A C 1
ATOM 993 O O . GLU A 1 133 ? 1.071 2.097 -2.452 1.00 89.56 133 GLU A O 1
ATOM 998 N N . TYR A 1 134 ? -0.415 3.591 -1.746 1.00 95.06 134 TYR A N 1
ATOM 999 C CA . TYR A 1 134 ? 0.359 3.929 -0.542 1.00 95.06 134 TYR A CA 1
ATOM 1000 C C . TYR A 1 134 ? 0.523 2.732 0.407 1.00 95.06 134 TYR A C 1
ATOM 1002 O O . TYR A 1 134 ? 1.569 2.559 1.035 1.00 95.06 134 TYR A O 1
ATOM 1010 N N . SER A 1 135 ? -0.495 1.870 0.491 1.00 96.25 135 SER A N 1
ATOM 1011 C CA . SER A 1 135 ? -0.435 0.635 1.275 1.00 96.25 135 SER A CA 1
ATOM 1012 C C . SER A 1 135 ? 0.208 -0.487 0.466 1.00 96.25 135 SER A C 1
ATOM 1014 O O . SER A 1 135 ? -0.460 -1.161 -0.325 1.00 96.25 135 SER A O 1
ATOM 1016 N N . GLN A 1 136 ? 1.518 -0.675 0.644 1.00 95.56 136 GLN A N 1
ATOM 1017 C CA . GLN A 1 136 ? 2.261 -1.737 -0.027 1.00 95.56 136 GLN A CA 1
ATOM 1018 C C . GLN A 1 136 ? 3.423 -2.303 0.797 1.00 95.56 136 GLN A C 1
ATOM 1020 O O . GLN A 1 136 ? 4.062 -1.627 1.603 1.00 95.56 136 GLN A O 1
ATOM 1025 N N . SER A 1 137 ? 3.724 -3.577 0.544 1.00 97.69 137 SER A N 1
ATOM 1026 C CA . SER A 1 137 ? 5.003 -4.211 0.875 1.00 97.69 137 SER A CA 1
ATOM 1027 C C . SER A 1 137 ? 5.801 -4.418 -0.409 1.00 97.69 137 SER A C 1
ATOM 1029 O O . SER A 1 137 ? 5.219 -4.676 -1.463 1.00 97.69 137 SER A O 1
ATOM 1031 N N . VAL A 1 138 ? 7.125 -4.402 -0.317 1.00 98.50 138 VAL A N 1
ATOM 1032 C CA . VAL A 1 138 ? 8.045 -4.524 -1.451 1.00 98.50 138 VAL A CA 1
ATOM 1033 C C . VAL A 1 138 ? 9.125 -5.568 -1.187 1.00 98.50 138 VAL A C 1
ATOM 1035 O O . VAL A 1 138 ? 9.427 -5.910 -0.040 1.00 98.50 138 VAL A O 1
ATOM 1038 N N . LEU A 1 139 ? 9.707 -6.089 -2.264 1.00 98.62 139 LEU A N 1
ATOM 1039 C CA . LEU A 1 139 ? 10.939 -6.864 -2.220 1.00 98.62 139 LEU A CA 1
ATOM 1040 C C . LEU A 1 139 ? 12.106 -5.939 -2.518 1.00 98.62 139 LEU A C 1
ATOM 1042 O O . LEU A 1 139 ? 12.181 -5.352 -3.597 1.00 98.62 139 LEU A O 1
ATOM 1046 N N . SER A 1 140 ? 13.043 -5.867 -1.584 1.00 98.44 140 SER A N 1
ATOM 1047 C CA . SER A 1 140 ? 14.260 -5.083 -1.733 1.00 98.44 140 SER A CA 1
ATOM 1048 C C . SER A 1 140 ? 15.510 -5.940 -1.574 1.00 98.44 140 SER A C 1
ATOM 1050 O O . SER A 1 140 ? 15.539 -6.956 -0.871 1.00 98.44 140 SER A O 1
ATOM 1052 N N . PHE A 1 141 ? 16.581 -5.552 -2.249 1.00 98.62 141 PHE A N 1
ATOM 1053 C CA . PHE A 1 141 ? 17.902 -6.162 -2.130 1.00 98.62 141 PHE A CA 1
ATOM 1054 C C . PHE A 1 141 ? 18.915 -5.069 -1.856 1.00 98.62 141 PHE A C 1
ATOM 1056 O O . PHE A 1 141 ? 18.695 -3.930 -2.234 1.00 98.62 141 PHE A O 1
ATOM 1063 N N . ARG A 1 142 ? 20.036 -5.400 -1.210 1.00 98.25 142 ARG A N 1
ATOM 1064 C CA . ARG A 1 142 ? 21.131 -4.431 -1.120 1.00 98.25 142 ARG A CA 1
ATOM 1065 C C . ARG A 1 142 ? 21.568 -4.036 -2.528 1.00 98.25 142 ARG A C 1
ATOM 1067 O O . ARG A 1 142 ? 21.691 -4.918 -3.379 1.00 98.25 142 ARG A O 1
ATOM 1074 N N . THR A 1 143 ? 21.817 -2.750 -2.742 1.00 97.62 143 THR A N 1
ATOM 1075 C CA . THR A 1 143 ? 22.176 -2.200 -4.055 1.00 97.62 143 THR A CA 1
ATOM 1076 C C . THR A 1 143 ? 23.433 -2.879 -4.617 1.00 97.62 143 THR A C 1
ATOM 1078 O O . THR A 1 143 ? 23.496 -3.166 -5.807 1.00 97.62 143 THR A O 1
ATOM 1081 N N . ASP A 1 144 ? 24.396 -3.248 -3.757 1.00 97.62 144 ASP A N 1
ATOM 1082 C CA . ASP A 1 144 ? 25.587 -4.018 -4.155 1.00 97.62 144 ASP A CA 1
ATOM 1083 C C . ASP A 1 144 ? 25.236 -5.396 -4.745 1.00 97.62 144 ASP A C 1
ATOM 1085 O O . ASP A 1 144 ? 25.758 -5.772 -5.785 1.00 97.62 144 ASP A O 1
ATOM 1089 N N . VAL A 1 145 ? 24.293 -6.126 -4.144 1.00 98.31 145 VAL A N 1
ATOM 1090 C CA . VAL A 1 145 ? 23.824 -7.432 -4.641 1.00 98.31 145 VAL A CA 1
ATOM 1091 C C . VAL A 1 145 ? 23.068 -7.295 -5.961 1.00 98.31 145 VAL A C 1
ATOM 1093 O O . VAL A 1 145 ? 23.200 -8.165 -6.815 1.00 98.31 145 VAL A O 1
ATOM 1096 N N . VAL A 1 146 ? 22.286 -6.228 -6.140 1.00 97.94 146 VAL A N 1
ATOM 1097 C CA . VAL A 1 146 ? 21.578 -5.971 -7.406 1.00 97.94 146 VAL A CA 1
ATOM 1098 C C . VAL A 1 146 ? 22.564 -5.783 -8.558 1.00 97.94 146 VAL A C 1
ATOM 1100 O O . VAL A 1 146 ? 22.361 -6.340 -9.634 1.00 97.94 146 VAL A O 1
ATOM 1103 N N . VAL A 1 147 ? 23.659 -5.059 -8.314 1.00 96.62 147 VAL A N 1
ATOM 1104 C CA . VAL A 1 147 ? 24.693 -4.781 -9.321 1.00 96.62 147 VAL A CA 1
ATOM 1105 C C . VAL A 1 147 ? 25.626 -5.973 -9.546 1.00 96.62 147 VAL A C 1
ATOM 1107 O O . VAL A 1 147 ? 25.927 -6.306 -10.692 1.00 96.62 147 VAL A O 1
ATOM 1110 N N . ASP A 1 148 ? 26.094 -6.609 -8.472 1.00 98.38 148 ASP A N 1
ATOM 1111 C CA . ASP A 1 148 ? 27.142 -7.633 -8.544 1.00 98.38 148 ASP A CA 1
ATOM 1112 C C . ASP A 1 148 ? 26.587 -9.035 -8.855 1.00 98.38 148 ASP A C 1
ATOM 1114 O O . ASP A 1 148 ? 27.295 -9.861 -9.431 1.00 98.38 148 ASP A O 1
ATOM 1118 N N . GLU A 1 149 ? 25.328 -9.314 -8.495 1.00 98.25 149 GLU A N 1
ATOM 1119 C CA . GLU A 1 149 ? 24.687 -10.634 -8.612 1.00 98.25 149 GLU A CA 1
ATOM 1120 C C . GLU A 1 149 ? 23.287 -10.563 -9.286 1.00 98.25 149 GLU A C 1
ATOM 1122 O O . GLU A 1 149 ? 22.324 -11.161 -8.783 1.00 98.25 149 GLU A O 1
ATOM 1127 N N . PRO A 1 150 ? 23.120 -9.873 -10.436 1.00 97.50 150 PRO A N 1
ATOM 1128 C CA . PRO A 1 150 ? 21.803 -9.624 -11.035 1.00 97.50 150 PRO A CA 1
ATOM 1129 C C . PRO A 1 150 ? 21.080 -10.913 -11.450 1.00 97.50 150 PRO A C 1
ATOM 1131 O O . PRO A 1 150 ? 19.862 -11.007 -11.330 1.00 97.50 150 PRO A O 1
ATOM 1134 N N . GLU A 1 151 ? 21.805 -11.954 -11.871 1.00 98.00 151 GLU A N 1
ATOM 1135 C CA . GLU A 1 151 ? 21.200 -13.249 -12.218 1.00 98.00 151 GLU A CA 1
ATOM 1136 C C . GLU A 1 151 ? 20.550 -13.931 -11.002 1.00 98.00 151 GLU A C 1
ATOM 1138 O O . GLU A 1 151 ? 19.491 -14.553 -11.123 1.00 98.00 151 GLU A O 1
ATOM 1143 N N . ALA A 1 152 ? 21.149 -13.793 -9.813 1.00 98.25 152 ALA A N 1
ATOM 1144 C CA . ALA A 1 152 ? 20.592 -14.346 -8.582 1.00 98.25 152 ALA A CA 1
ATOM 1145 C C . ALA A 1 152 ? 19.329 -13.586 -8.151 1.00 98.25 152 ALA A C 1
ATOM 1147 O O . ALA A 1 152 ? 18.352 -14.207 -7.721 1.00 98.25 152 ALA A O 1
ATOM 1148 N N . VAL A 1 153 ? 19.328 -12.256 -8.302 1.00 98.44 153 VAL A N 1
ATOM 1149 C CA . VAL A 1 153 ? 18.146 -11.416 -8.056 1.00 98.44 153 VAL A CA 1
ATOM 1150 C C . VAL A 1 153 ? 17.031 -11.769 -9.039 1.00 98.44 153 VAL A C 1
ATOM 1152 O O . VAL A 1 153 ? 15.918 -12.062 -8.604 1.00 98.44 153 VAL A O 1
ATOM 1155 N N . GLN A 1 154 ? 17.336 -11.868 -10.336 1.00 98.06 154 GLN A N 1
ATOM 1156 C CA . GLN A 1 154 ? 16.375 -12.266 -11.365 1.00 98.06 154 GLN A CA 1
ATOM 1157 C C . GLN A 1 154 ? 15.762 -13.639 -11.075 1.00 98.06 154 GLN A C 1
ATOM 1159 O O . GLN A 1 154 ? 14.544 -13.805 -11.160 1.00 98.06 154 GLN A O 1
ATOM 1164 N N . GLY A 1 155 ? 16.582 -14.626 -10.697 1.00 98.12 155 GLY A N 1
ATOM 1165 C CA . GLY A 1 155 ? 16.105 -15.961 -10.335 1.00 98.12 155 GLY A CA 1
ATOM 1166 C C . GLY A 1 155 ? 15.155 -15.941 -9.135 1.00 98.12 155 GLY A C 1
ATOM 1167 O O . GLY A 1 155 ? 14.134 -16.629 -9.149 1.00 98.12 155 GLY A O 1
ATOM 1168 N N . PHE A 1 156 ? 15.447 -15.115 -8.124 1.00 98.38 156 PHE A N 1
ATOM 1169 C CA . PHE A 1 156 ? 14.562 -14.937 -6.972 1.00 98.38 156 PHE A CA 1
ATOM 1170 C C . PHE A 1 156 ? 13.236 -14.274 -7.362 1.00 98.38 156 PHE A C 1
ATOM 1172 O O . PHE A 1 156 ? 12.181 -14.789 -7.001 1.00 98.38 156 PHE A O 1
ATOM 1179 N N . VAL A 1 157 ? 13.278 -13.165 -8.110 1.00 97.81 157 VAL A N 1
ATOM 1180 C CA . VAL A 1 157 ? 12.071 -12.441 -8.548 1.00 97.81 157 VAL A CA 1
ATOM 1181 C C . VAL A 1 157 ? 11.198 -13.339 -9.428 1.00 97.81 157 VAL A C 1
ATOM 1183 O O . VAL A 1 157 ? 9.990 -13.393 -9.229 1.00 97.81 157 VAL A O 1
ATOM 1186 N N . THR A 1 158 ? 11.803 -14.137 -10.311 1.00 97.69 158 THR A N 1
ATOM 1187 C CA . THR A 1 158 ? 11.084 -15.128 -11.133 1.00 97.69 158 THR A CA 1
ATOM 1188 C C . THR A 1 158 ? 10.339 -16.146 -10.271 1.00 97.69 158 THR A C 1
ATOM 1190 O O . THR A 1 158 ? 9.154 -16.389 -10.485 1.00 97.69 158 THR A O 1
ATOM 1193 N N . ALA A 1 159 ? 11.010 -16.722 -9.268 1.00 97.94 159 ALA A N 1
ATOM 1194 C CA . ALA A 1 159 ? 10.386 -17.687 -8.365 1.00 97.94 159 ALA A CA 1
ATOM 1195 C C . ALA A 1 159 ? 9.278 -17.053 -7.505 1.00 97.94 159 ALA A C 1
ATOM 1197 O O . ALA A 1 159 ? 8.267 -17.700 -7.242 1.00 97.94 159 ALA A O 1
ATOM 1198 N N . TRP A 1 160 ? 9.454 -15.795 -7.088 1.00 97.75 160 TRP A N 1
ATOM 1199 C CA . TRP A 1 160 ? 8.432 -15.049 -6.356 1.00 97.75 160 TRP A CA 1
ATOM 1200 C C . TRP A 1 160 ? 7.183 -14.812 -7.207 1.00 97.75 160 TRP A C 1
ATOM 1202 O O . TRP A 1 160 ? 6.080 -15.075 -6.737 1.00 97.75 160 TRP A O 1
ATOM 1212 N N . MET A 1 161 ? 7.348 -14.364 -8.457 1.00 96.31 161 MET A N 1
ATOM 1213 C CA . MET A 1 161 ? 6.216 -14.118 -9.356 1.00 96.31 161 MET A CA 1
ATOM 1214 C C . MET A 1 161 ? 5.467 -15.407 -9.687 1.00 96.31 161 MET A C 1
ATOM 1216 O O . MET A 1 161 ? 4.247 -15.412 -9.591 1.00 96.31 161 MET A O 1
ATOM 1220 N N . GLN A 1 162 ? 6.173 -16.515 -9.939 1.00 96.19 162 GLN A N 1
ATOM 1221 C CA . GLN A 1 162 ? 5.520 -17.815 -10.126 1.00 96.19 162 GLN A CA 1
ATOM 1222 C C . GLN A 1 162 ? 4.698 -18.220 -8.894 1.00 96.19 162 GLN A C 1
ATOM 1224 O O . GLN A 1 162 ? 3.573 -18.682 -9.032 1.00 96.19 162 GLN A O 1
ATOM 1229 N N . ALA A 1 163 ? 5.232 -18.027 -7.682 1.00 96.50 163 ALA A N 1
ATOM 1230 C CA . ALA A 1 163 ? 4.491 -18.333 -6.460 1.00 96.50 163 ALA A CA 1
ATOM 1231 C C . ALA A 1 163 ? 3.254 -17.433 -6.291 1.00 96.50 163 ALA A C 1
ATOM 1233 O O . ALA A 1 163 ? 2.211 -17.913 -5.856 1.00 96.50 163 ALA A O 1
ATOM 1234 N N . ALA A 1 164 ? 3.355 -16.148 -6.642 1.00 95.94 164 ALA A N 1
ATOM 1235 C CA . ALA A 1 164 ? 2.223 -15.226 -6.625 1.00 95.94 164 ALA A CA 1
ATOM 1236 C C . ALA A 1 164 ? 1.138 -15.642 -7.633 1.00 95.94 164 ALA A C 1
ATOM 1238 O O . ALA A 1 164 ? -0.033 -15.689 -7.268 1.00 95.94 164 ALA A O 1
ATOM 1239 N N . GLU A 1 165 ? 1.511 -16.001 -8.863 1.00 93.75 165 GLU A N 1
ATOM 1240 C CA . GLU A 1 165 ? 0.580 -16.509 -9.880 1.00 93.75 165 GLU A CA 1
ATOM 1241 C C . GLU A 1 165 ? -0.104 -17.804 -9.443 1.00 93.75 165 GLU A C 1
ATOM 1243 O O . GLU A 1 165 ? -1.327 -17.915 -9.526 1.00 93.75 165 GLU A O 1
ATOM 1248 N N . ASP A 1 166 ? 0.677 -18.758 -8.939 1.00 95.44 166 ASP A N 1
ATOM 1249 C CA . ASP A 1 166 ? 0.192 -20.042 -8.447 1.00 95.44 166 ASP A CA 1
ATOM 1250 C C . ASP A 1 166 ? -0.842 -19.847 -7.322 1.00 95.44 166 ASP A C 1
ATOM 1252 O O . ASP A 1 166 ? -1.931 -20.426 -7.367 1.00 95.44 166 ASP A O 1
ATOM 1256 N N . ILE A 1 167 ? -0.533 -18.984 -6.342 1.00 94.44 167 ILE A N 1
ATOM 1257 C CA . ILE A 1 167 ? -1.449 -18.647 -5.244 1.00 94.44 167 ILE A CA 1
ATOM 1258 C C . ILE A 1 167 ? -2.685 -17.921 -5.774 1.00 94.44 167 ILE A C 1
ATOM 1260 O O . ILE A 1 167 ? -3.791 -18.249 -5.363 1.00 94.44 167 ILE A O 1
ATOM 1264 N N . ASN A 1 168 ? -2.535 -16.960 -6.684 1.00 91.25 168 ASN A N 1
ATOM 1265 C CA . ASN A 1 168 ? -3.668 -16.217 -7.237 1.00 91.25 168 ASN A CA 1
ATOM 1266 C C . ASN A 1 168 ? -4.613 -17.109 -8.056 1.00 91.25 168 ASN A C 1
ATOM 1268 O O . ASN A 1 168 ? -5.820 -16.866 -8.072 1.00 91.25 168 ASN A O 1
ATOM 1272 N N . ALA A 1 169 ? -4.081 -18.130 -8.735 1.00 92.56 169 ALA A N 1
ATOM 1273 C CA . ALA A 1 169 ? -4.859 -19.053 -9.553 1.00 92.56 169 ALA A CA 1
ATOM 1274 C C . ALA A 1 169 ? -5.705 -20.028 -8.716 1.00 92.56 169 ALA A C 1
ATOM 1276 O O . ALA A 1 169 ? -6.823 -20.361 -9.117 1.00 92.56 169 ALA A O 1
ATOM 1277 N N . ASP A 1 170 ? -5.192 -20.480 -7.568 1.00 93.56 170 ASP A N 1
ATOM 1278 C CA . ASP A 1 170 ? -5.915 -21.357 -6.640 1.00 93.56 170 ASP A CA 1
ATOM 1279 C C . ASP A 1 170 ? -5.518 -21.088 -5.174 1.00 93.56 170 ASP A C 1
ATOM 1281 O O . ASP A 1 170 ? -4.772 -21.871 -4.579 1.00 93.56 170 ASP A O 1
ATOM 1285 N N . PRO A 1 171 ? -6.019 -20.002 -4.546 1.00 91.50 171 PRO A N 1
ATOM 1286 C CA . PRO A 1 171 ? -5.600 -19.623 -3.194 1.00 91.50 171 PRO A CA 1
ATOM 1287 C C . PRO A 1 171 ? -5.880 -20.704 -2.145 1.00 91.50 171 PRO A C 1
ATOM 1289 O O . PRO A 1 171 ? -5.148 -20.842 -1.164 1.00 91.50 171 PRO A O 1
ATOM 1292 N N . GLU A 1 172 ? -6.938 -21.490 -2.351 1.00 91.56 172 GLU A N 1
ATOM 1293 C CA . GLU A 1 172 ? -7.368 -22.522 -1.412 1.00 91.56 172 GLU A CA 1
ATOM 1294 C C . GLU A 1 172 ? -6.397 -23.708 -1.382 1.00 91.56 172 GLU A C 1
ATOM 1296 O O . GLU A 1 172 ? -6.150 -24.265 -0.311 1.00 91.56 172 GLU A O 1
ATOM 1301 N N . ALA A 1 173 ? -5.758 -24.041 -2.511 1.00 94.50 173 ALA A N 1
ATOM 1302 C CA . ALA A 1 173 ? -4.708 -25.061 -2.554 1.00 94.50 173 ALA A CA 1
ATOM 1303 C C . ALA A 1 173 ? -3.505 -24.734 -1.649 1.00 94.50 173 ALA A C 1
ATOM 1305 O O . ALA A 1 173 ? -2.777 -25.643 -1.242 1.00 94.50 173 ALA A O 1
ATOM 1306 N N . TYR A 1 174 ? -3.314 -23.458 -1.296 1.00 93.12 174 TYR A N 1
ATOM 1307 C CA . TYR A 1 174 ? -2.228 -22.982 -0.436 1.00 93.12 174 TYR A CA 1
ATOM 1308 C C . TYR A 1 174 ? -2.686 -22.624 0.984 1.00 93.12 174 TYR A C 1
ATOM 1310 O O . TYR A 1 174 ? -1.863 -22.169 1.784 1.00 93.12 174 TYR A O 1
ATOM 1318 N N . ARG A 1 175 ? -3.959 -22.849 1.345 1.00 90.38 175 ARG A N 1
ATOM 1319 C CA . ARG A 1 175 ? -4.486 -22.495 2.673 1.00 90.38 175 ARG A CA 1
ATOM 1320 C C . ARG A 1 175 ? -3.725 -23.187 3.801 1.00 90.38 175 ARG A C 1
ATOM 1322 O O . ARG A 1 175 ? -3.315 -22.513 4.743 1.00 90.38 175 ARG A O 1
ATOM 1329 N N . ASP A 1 176 ? -3.496 -24.494 3.696 1.00 91.00 176 ASP A N 1
ATOM 1330 C CA . ASP A 1 176 ? -2.755 -25.252 4.714 1.00 91.00 176 ASP A CA 1
ATOM 1331 C C . ASP A 1 176 ? -1.335 -24.693 4.883 1.00 91.00 176 ASP A C 1
ATOM 1333 O O . ASP A 1 176 ? -0.894 -24.420 5.999 1.00 91.00 176 ASP A O 1
ATOM 1337 N N . LEU A 1 177 ? -0.649 -24.413 3.767 1.00 92.38 177 LEU A N 1
ATOM 1338 C CA . LEU A 1 177 ? 0.687 -23.818 3.781 1.00 92.38 177 LEU A CA 1
ATOM 1339 C C . LEU A 1 177 ? 0.681 -22.445 4.467 1.00 92.38 177 LEU A C 1
ATOM 1341 O O . LEU A 1 177 ? 1.563 -22.149 5.275 1.00 92.38 177 LEU A O 1
ATOM 1345 N N . TRP A 1 178 ? -0.308 -21.605 4.168 1.00 89.62 178 TRP A N 1
ATOM 1346 C CA . TRP A 1 178 ? -0.462 -20.305 4.812 1.00 89.62 178 TRP A CA 1
ATOM 1347 C C . TRP A 1 178 ? -0.683 -20.439 6.323 1.00 89.62 178 TRP A C 1
ATOM 1349 O O . TRP A 1 178 ? -0.010 -19.755 7.096 1.00 89.62 178 TRP A O 1
ATOM 1359 N N . GLN A 1 179 ? -1.556 -21.350 6.760 1.00 87.38 179 GLN A N 1
ATOM 1360 C CA . GLN A 1 179 ? -1.840 -21.583 8.180 1.00 87.38 179 GLN A CA 1
ATOM 1361 C C . GLN A 1 179 ? -0.638 -22.150 8.945 1.00 87.38 179 GLN A C 1
ATOM 1363 O O . GLN A 1 179 ? -0.434 -21.806 10.107 1.00 87.38 179 GLN A O 1
ATOM 1368 N N . GLU A 1 180 ? 0.177 -22.992 8.308 1.00 90.38 180 GLU A N 1
ATOM 1369 C CA . GLU A 1 180 ? 1.395 -23.542 8.912 1.00 90.38 180 GLU A CA 1
ATOM 1370 C C . GLU A 1 180 ? 2.495 -22.488 9.099 1.00 90.38 180 GLU A C 1
ATOM 1372 O O . GLU A 1 180 ? 3.294 -22.583 10.033 1.00 90.38 180 GLU A O 1
ATOM 1377 N N . ASN A 1 181 ? 2.549 -21.488 8.214 1.00 89.12 181 ASN A N 1
ATOM 1378 C CA . ASN A 1 181 ? 3.648 -20.520 8.154 1.00 89.12 181 ASN A CA 1
ATOM 1379 C C . ASN A 1 181 ? 3.285 -19.129 8.685 1.00 89.12 181 ASN A C 1
ATOM 1381 O O . ASN A 1 181 ? 4.158 -18.262 8.771 1.00 89.12 181 ASN A O 1
ATOM 1385 N N . THR A 1 182 ? 2.025 -18.890 9.050 1.00 84.88 182 THR A N 1
ATOM 1386 C CA . THR A 1 182 ? 1.575 -17.589 9.550 1.00 84.88 182 THR A CA 1
ATOM 1387 C C . THR A 1 182 ? 0.754 -17.723 10.827 1.00 84.88 182 THR A C 1
ATOM 1389 O O . THR A 1 182 ? 0.024 -18.686 11.044 1.00 84.88 182 THR A O 1
ATOM 1392 N N . ASN A 1 183 ? 0.871 -16.728 11.705 1.00 80.25 183 ASN A N 1
ATOM 1393 C CA . ASN A 1 183 ? 0.131 -16.691 12.965 1.00 80.25 183 ASN A CA 1
ATOM 1394 C C . ASN A 1 183 ? -1.285 -16.139 12.736 1.00 80.25 183 ASN A C 1
ATOM 1396 O O . ASN A 1 183 ? -1.584 -15.007 13.116 1.00 80.25 183 ASN A O 1
ATOM 1400 N N . VAL A 1 184 ? -2.142 -16.932 12.092 1.00 81.81 184 VAL A N 1
ATOM 1401 C CA . VAL A 1 184 ? -3.553 -16.587 11.855 1.00 81.81 184 VAL A CA 1
ATOM 1402 C C . VAL A 1 184 ? -4.383 -16.907 13.101 1.00 81.81 184 VAL A C 1
ATOM 1404 O O . VAL A 1 184 ? -4.334 -18.051 13.577 1.00 81.81 184 VAL A O 1
ATOM 1407 N N . PRO A 1 185 ? -5.169 -15.948 13.626 1.00 84.50 185 PRO A N 1
ATOM 1408 C CA . PRO A 1 185 ? -6.095 -16.212 14.721 1.00 84.50 185 PRO A CA 1
ATOM 1409 C C . PRO A 1 185 ? -7.104 -17.310 14.365 1.00 84.50 185 PRO A C 1
ATOM 1411 O O . PRO A 1 185 ? -7.660 -17.315 13.267 1.00 84.50 185 PRO A O 1
ATOM 1414 N N . ASP A 1 186 ? -7.385 -18.209 15.314 1.00 86.62 186 ASP A N 1
ATOM 1415 C CA . ASP A 1 186 ? -8.330 -19.323 15.124 1.00 86.62 186 ASP A CA 1
ATOM 1416 C C . ASP A 1 186 ? -9.710 -18.850 14.629 1.00 86.62 186 ASP A C 1
ATOM 1418 O O . ASP A 1 186 ? -10.351 -19.551 13.853 1.00 86.62 186 ASP A O 1
ATOM 1422 N N . SER A 1 187 ? -10.154 -17.660 15.050 1.00 87.56 187 SER A N 1
ATOM 1423 C CA . SER A 1 187 ? -11.467 -17.097 14.708 1.00 87.56 187 SER A CA 1
ATOM 1424 C C . SER A 1 187 ? -11.661 -16.832 13.216 1.00 87.56 187 SER A C 1
ATOM 1426 O O . SER A 1 187 ? -12.782 -16.947 12.733 1.00 87.56 187 SER A O 1
ATOM 1428 N N . VAL A 1 188 ? -10.582 -16.510 12.498 1.00 87.69 188 VAL A N 1
ATOM 1429 C CA . VAL A 1 188 ? -10.619 -16.148 11.071 1.00 87.69 188 VAL A CA 1
ATOM 1430 C C . VAL A 1 188 ? -9.926 -17.176 10.180 1.00 87.69 188 VAL A C 1
ATOM 1432 O O . VAL A 1 188 ? -9.906 -17.029 8.963 1.00 87.69 188 VAL A O 1
ATOM 1435 N N . ARG A 1 189 ? -9.359 -18.238 10.761 1.00 86.56 189 ARG A N 1
ATOM 1436 C CA . ARG A 1 189 ? -8.557 -19.242 10.044 1.00 86.56 189 ARG A CA 1
ATOM 1437 C C . ARG A 1 189 ? -9.288 -19.866 8.846 1.00 86.56 189 ARG A C 1
ATOM 1439 O O . ARG A 1 189 ? -8.689 -20.038 7.782 1.00 86.56 189 ARG A O 1
ATOM 1446 N N . ASP A 1 190 ? -10.572 -20.165 9.025 1.00 87.88 190 ASP A N 1
ATOM 1447 C CA . ASP A 1 190 ? -11.397 -20.855 8.025 1.00 87.88 190 ASP A CA 1
ATOM 1448 C C . ASP A 1 190 ? -12.217 -19.894 7.148 1.00 87.88 190 ASP A C 1
ATOM 1450 O O . ASP A 1 190 ? -12.745 -20.297 6.115 1.00 87.88 190 ASP A O 1
ATOM 1454 N N . THR A 1 191 ? -12.350 -18.629 7.555 1.00 87.75 191 THR A N 1
ATOM 1455 C CA . THR A 1 191 ? -13.215 -17.634 6.896 1.00 87.75 191 THR A CA 1
ATOM 1456 C C . THR A 1 191 ? -12.435 -16.566 6.144 1.00 87.75 191 THR A C 1
ATOM 1458 O O . THR A 1 191 ? -12.975 -15.967 5.215 1.00 87.75 191 THR A O 1
ATOM 1461 N N . TYR A 1 192 ? -11.174 -16.329 6.510 1.00 87.06 192 TYR A N 1
ATOM 1462 C CA . TYR A 1 192 ? -10.337 -15.337 5.854 1.00 87.06 192 TYR A CA 1
ATOM 1463 C C . TYR A 1 192 ? -9.998 -15.780 4.430 1.00 87.06 192 TYR A C 1
ATOM 1465 O O . TYR A 1 192 ? -9.500 -16.889 4.191 1.00 87.06 192 TYR A O 1
ATOM 1473 N N . VAL A 1 193 ? -10.279 -14.890 3.484 1.00 86.12 193 VAL A N 1
ATOM 1474 C CA . VAL A 1 193 ? -9.937 -15.052 2.074 1.00 86.12 193 VAL A CA 1
ATOM 1475 C C . VAL A 1 193 ? -8.540 -14.488 1.877 1.00 86.12 193 VAL A C 1
ATOM 1477 O O . VAL A 1 193 ? -8.277 -13.351 2.254 1.00 86.12 193 VAL A O 1
ATOM 1480 N N . LEU A 1 194 ? -7.633 -15.296 1.324 1.00 87.12 194 LEU A N 1
ATOM 1481 C CA . LEU A 1 194 ? -6.290 -14.836 0.992 1.00 87.12 194 LEU A CA 1
ATOM 1482 C C . LEU A 1 194 ? -6.377 -13.743 -0.085 1.00 87.12 194 LEU A C 1
ATOM 1484 O O . LEU A 1 194 ? -6.910 -14.020 -1.163 1.00 87.12 194 LEU A O 1
ATOM 1488 N N . PRO A 1 195 ? -5.856 -12.530 0.179 1.00 90.56 195 PRO A N 1
ATOM 1489 C CA . PRO A 1 195 ? -5.794 -11.481 -0.823 1.00 90.56 195 PRO A CA 1
ATOM 1490 C C . PRO A 1 195 ? -4.917 -11.891 -2.006 1.00 90.56 195 PRO A C 1
ATOM 1492 O O . PRO A 1 195 ? -3.946 -12.634 -1.812 1.00 90.56 195 PRO A O 1
ATOM 1495 N N . PRO A 1 196 ? -5.194 -11.363 -3.208 1.00 91.00 196 PRO A N 1
ATOM 1496 C CA . PRO A 1 196 ? -4.312 -11.568 -4.342 1.00 91.00 196 PRO A CA 1
ATOM 1497 C C . PRO A 1 196 ? -2.937 -10.935 -4.089 1.00 91.00 196 PRO A C 1
ATOM 1499 O O . PRO A 1 196 ? -2.805 -9.864 -3.491 1.00 91.00 196 PRO A O 1
ATOM 1502 N N . PHE A 1 197 ? -1.892 -11.591 -4.574 1.00 94.31 197 PHE A N 1
ATOM 1503 C CA . PHE A 1 197 ? -0.528 -11.076 -4.567 1.00 94.31 197 PHE A CA 1
ATOM 1504 C C . PHE A 1 197 ? -0.262 -10.294 -5.860 1.00 94.31 197 PHE A C 1
ATOM 1506 O O . PHE A 1 197 ? -0.633 -10.773 -6.931 1.00 94.31 197 PHE A O 1
ATOM 1513 N N . PRO A 1 198 ? 0.385 -9.115 -5.807 1.00 91.69 198 PRO A N 1
ATOM 1514 C CA . PRO A 1 198 ? 0.833 -8.423 -7.010 1.00 91.69 198 PRO A CA 1
ATOM 1515 C C . PRO A 1 198 ? 1.729 -9.316 -7.868 1.00 91.69 198 PRO A C 1
ATOM 1517 O O . PRO A 1 198 ? 2.646 -9.962 -7.359 1.00 91.69 198 PRO A O 1
ATOM 1520 N N . THR A 1 199 ? 1.488 -9.309 -9.175 1.00 88.25 199 THR A N 1
ATOM 1521 C CA . THR A 1 199 ? 2.307 -10.009 -10.170 1.00 88.25 199 THR A CA 1
ATOM 1522 C C . THR A 1 199 ? 2.901 -8.996 -11.134 1.00 88.25 199 THR A C 1
ATOM 1524 O O . THR A 1 199 ? 2.178 -8.162 -11.674 1.00 88.25 199 THR A O 1
ATOM 1527 N N . TYR A 1 200 ? 4.214 -9.076 -11.360 1.00 89.06 200 TYR A N 1
ATOM 1528 C CA . TYR A 1 200 ? 4.958 -8.231 -12.306 1.00 89.06 200 TYR A CA 1
ATOM 1529 C C . TYR A 1 200 ? 4.821 -6.717 -12.078 1.00 89.06 200 TYR A C 1
ATOM 1531 O O . TYR A 1 200 ? 5.046 -5.928 -13.001 1.00 89.06 200 TYR A O 1
ATOM 1539 N N . ALA A 1 201 ? 4.465 -6.329 -10.853 1.00 87.19 201 ALA A N 1
ATOM 1540 C CA . ALA A 1 201 ? 4.263 -4.952 -10.435 1.00 87.19 201 ALA A CA 1
ATOM 1541 C C . ALA A 1 201 ? 5.506 -4.393 -9.733 1.00 87.19 201 ALA A C 1
ATOM 1543 O O . ALA A 1 201 ? 6.247 -5.115 -9.054 1.00 87.19 201 ALA A O 1
ATOM 1544 N N . ILE A 1 202 ? 5.697 -3.086 -9.871 1.00 93.06 202 ILE A N 1
ATOM 1545 C CA . ILE A 1 202 ? 6.734 -2.306 -9.202 1.00 93.06 202 ILE A CA 1
ATOM 1546 C C . ILE A 1 202 ? 6.075 -1.122 -8.494 1.00 93.06 202 ILE A C 1
ATOM 1548 O O . ILE A 1 202 ? 4.991 -0.696 -8.880 1.00 93.06 202 ILE A O 1
ATOM 1552 N N . THR A 1 203 ? 6.714 -0.609 -7.448 1.00 89.81 203 THR A N 1
ATOM 1553 C CA . THR A 1 203 ? 6.274 0.612 -6.765 1.00 89.81 203 THR A CA 1
ATOM 1554 C C . THR A 1 203 ? 6.243 1.784 -7.740 1.00 89.81 203 THR A C 1
ATOM 1556 O O . THR A 1 203 ? 7.251 2.039 -8.386 1.00 89.81 203 THR A O 1
ATOM 1559 N N . GLY A 1 204 ? 5.127 2.513 -7.810 1.00 85.00 204 GLY A N 1
ATOM 1560 C CA . GLY A 1 204 ? 5.035 3.759 -8.573 1.00 85.00 204 GLY A CA 1
ATOM 1561 C C . GLY A 1 204 ? 5.729 4.949 -7.896 1.00 85.00 204 GLY A C 1
ATOM 1562 O O . GLY A 1 204 ? 5.833 5.020 -6.669 1.00 85.00 204 GLY A O 1
ATOM 1563 N N . GLU A 1 205 ? 6.163 5.918 -8.704 1.00 85.81 205 GLU A N 1
ATOM 1564 C CA . GLU A 1 205 ? 6.882 7.116 -8.242 1.00 85.81 205 GLU A CA 1
ATOM 1565 C C . GLU A 1 205 ? 6.037 7.988 -7.301 1.00 85.81 205 GLU A C 1
ATOM 1567 O O . GLU A 1 205 ? 6.539 8.448 -6.283 1.00 85.81 205 GLU A O 1
ATOM 1572 N N . MET A 1 206 ? 4.728 8.111 -7.546 1.00 85.81 206 MET A N 1
ATOM 1573 C CA . MET A 1 206 ? 3.816 8.858 -6.667 1.00 85.81 206 MET A CA 1
ATOM 1574 C C . MET A 1 206 ? 3.803 8.319 -5.227 1.00 85.81 206 MET A C 1
ATOM 1576 O O . MET A 1 206 ? 3.866 9.093 -4.273 1.00 85.81 206 MET A O 1
ATOM 1580 N N . ALA A 1 207 ? 3.740 6.994 -5.057 1.00 91.25 207 ALA A N 1
ATOM 1581 C CA . ALA A 1 207 ? 3.752 6.368 -3.736 1.00 91.25 207 ALA A CA 1
ATOM 1582 C C . ALA A 1 207 ? 5.113 6.528 -3.044 1.00 91.25 207 ALA A C 1
ATOM 1584 O O . ALA A 1 207 ? 5.178 6.740 -1.829 1.00 91.25 207 ALA A O 1
ATOM 1585 N N . TRP A 1 208 ? 6.203 6.448 -3.814 1.00 94.81 208 TRP A N 1
ATOM 1586 C CA . TRP A 1 208 ? 7.549 6.708 -3.313 1.00 94.81 208 TRP A CA 1
ATOM 1587 C C . TRP A 1 208 ? 7.694 8.148 -2.817 1.00 94.81 208 TRP A C 1
ATOM 1589 O O . TRP A 1 208 ? 8.067 8.364 -1.663 1.00 94.81 208 TRP A O 1
ATOM 1599 N N . ASP A 1 209 ? 7.346 9.122 -3.652 1.00 93.38 209 ASP A N 1
ATOM 1600 C CA . ASP A 1 209 ? 7.491 10.539 -3.341 1.00 93.38 209 ASP A CA 1
ATOM 1601 C C . ASP A 1 209 ? 6.661 10.934 -2.122 1.00 93.38 209 ASP A C 1
ATOM 1603 O O . ASP A 1 209 ? 7.181 11.592 -1.221 1.00 93.38 209 ASP A O 1
ATOM 1607 N N . ASP A 1 210 ? 5.408 10.483 -2.036 1.00 97.75 210 ASP A N 1
ATOM 1608 C CA . ASP A 1 210 ? 4.562 10.744 -0.872 1.00 97.75 210 ASP A CA 1
ATOM 1609 C C . ASP A 1 210 ? 5.166 10.161 0.418 1.00 97.75 210 ASP A C 1
ATOM 1611 O O . ASP A 1 210 ? 5.218 10.842 1.447 1.00 97.75 210 ASP A O 1
ATOM 1615 N N . THR A 1 211 ? 5.699 8.936 0.347 1.00 98.12 211 THR A N 1
ATOM 1616 C CA . THR A 1 211 ? 6.380 8.289 1.476 1.00 98.12 211 THR A CA 1
ATOM 1617 C C . THR A 1 211 ? 7.600 9.094 1.926 1.00 98.12 211 THR A C 1
ATOM 1619 O O . THR A 1 211 ? 7.780 9.338 3.121 1.00 98.12 211 THR A O 1
ATOM 1622 N N . ILE A 1 212 ? 8.453 9.519 0.988 1.00 97.56 212 ILE A N 1
ATOM 1623 C CA . ILE A 1 212 ? 9.654 10.298 1.304 1.00 97.56 212 ILE A CA 1
ATOM 1624 C C . ILE A 1 212 ? 9.281 11.666 1.873 1.00 97.56 212 ILE A C 1
ATOM 1626 O O . ILE A 1 212 ? 9.865 12.089 2.871 1.00 97.56 212 ILE A O 1
ATOM 1630 N N . GLN A 1 213 ? 8.287 12.343 1.296 1.00 97.62 213 GLN A N 1
ATOM 1631 C CA . GLN A 1 213 ? 7.795 13.610 1.836 1.00 97.62 213 GLN A CA 1
ATOM 1632 C C . GLN A 1 213 ? 7.252 13.442 3.255 1.00 97.62 213 GLN A C 1
ATOM 1634 O O . GLN A 1 213 ? 7.514 14.286 4.109 1.00 97.62 213 GLN A O 1
ATOM 1639 N N . TRP A 1 214 ? 6.542 12.349 3.540 1.00 98.25 214 TRP A N 1
ATOM 1640 C CA . TRP A 1 214 ? 6.093 12.050 4.896 1.00 98.25 214 TRP A CA 1
ATOM 1641 C C . TRP A 1 214 ? 7.266 11.849 5.862 1.00 98.25 214 TRP A C 1
ATOM 1643 O O . TRP A 1 214 ? 7.299 12.484 6.910 1.00 98.25 214 TRP A O 1
ATOM 1653 N N . LEU A 1 215 ? 8.270 11.046 5.489 1.00 98.31 215 LEU A N 1
ATOM 1654 C CA . LEU A 1 215 ? 9.465 10.820 6.313 1.00 98.31 215 LEU A CA 1
ATOM 1655 C C . LEU A 1 215 ? 10.219 12.119 6.638 1.00 98.31 215 LEU A C 1
ATOM 1657 O O . LEU A 1 215 ? 10.706 12.275 7.757 1.00 98.31 215 LEU A O 1
ATOM 1661 N N . LEU A 1 216 ? 10.314 13.033 5.668 1.00 97.31 216 LEU A N 1
ATOM 1662 C CA . LEU A 1 216 ? 10.928 14.352 5.843 1.00 97.31 216 LEU A CA 1
ATOM 1663 C C . LEU A 1 216 ? 10.097 15.243 6.774 1.00 97.31 216 LEU A C 1
ATOM 1665 O O . LEU A 1 216 ? 10.652 15.897 7.650 1.00 97.31 216 LEU A O 1
ATOM 1669 N N . ASN A 1 217 ? 8.773 15.268 6.600 1.00 96.44 217 ASN A N 1
ATOM 1670 C CA . ASN A 1 217 ? 7.876 16.089 7.419 1.00 96.44 217 ASN A CA 1
ATOM 1671 C C . ASN A 1 217 ? 7.829 15.636 8.885 1.00 96.44 217 ASN A C 1
ATOM 1673 O O . ASN A 1 217 ? 7.657 16.470 9.771 1.00 96.44 217 ASN A O 1
ATOM 1677 N N . GLU A 1 218 ? 7.999 14.338 9.131 1.00 96.06 218 GLU A N 1
ATOM 1678 C CA . GLU A 1 218 ? 8.075 13.752 10.472 1.00 96.06 218 GLU A CA 1
ATOM 1679 C C . GLU A 1 218 ? 9.488 13.833 11.090 1.00 96.06 218 GLU A C 1
ATOM 1681 O O . GLU A 1 218 ? 9.718 13.283 12.168 1.00 96.06 218 GLU A O 1
ATOM 1686 N N . ASP A 1 219 ? 10.449 14.489 10.419 1.00 96.12 219 ASP A N 1
ATOM 1687 C CA . ASP A 1 219 ? 11.860 14.581 10.829 1.00 96.12 219 ASP A CA 1
ATOM 1688 C C . ASP A 1 219 ? 12.505 13.193 11.094 1.00 96.12 219 ASP A C 1
ATOM 1690 O O . ASP A 1 219 ? 13.380 13.036 11.952 1.00 96.12 219 ASP A O 1
ATOM 1694 N N . ILE A 1 220 ? 12.062 12.151 10.374 1.00 96.81 220 ILE A N 1
ATOM 1695 C CA . ILE A 1 220 ? 12.588 10.777 10.503 1.00 96.81 220 ILE A CA 1
ATOM 1696 C C . ILE A 1 220 ? 13.882 10.613 9.698 1.00 96.81 220 ILE A C 1
ATOM 1698 O O . ILE A 1 220 ? 14.762 9.841 10.089 1.00 96.81 220 ILE A O 1
ATOM 1702 N N . VAL A 1 221 ? 13.994 11.330 8.578 1.00 96.56 221 VAL A N 1
ATOM 1703 C CA . VAL A 1 221 ? 15.175 11.367 7.708 1.00 96.56 221 VAL A CA 1
ATOM 1704 C C . VAL A 1 221 ? 15.512 12.813 7.347 1.00 96.56 221 VAL A C 1
ATOM 1706 O O . VAL A 1 221 ? 14.620 13.648 7.237 1.00 96.56 221 VAL A O 1
ATOM 1709 N N . ASP A 1 222 ? 16.793 13.097 7.103 1.00 93.62 222 ASP A N 1
ATOM 1710 C CA . ASP A 1 222 ? 17.261 14.417 6.641 1.00 93.62 222 ASP A CA 1
ATOM 1711 C C . ASP A 1 222 ? 17.254 14.549 5.099 1.00 93.62 222 ASP A C 1
ATOM 1713 O O . ASP A 1 222 ? 17.476 15.629 4.542 1.00 93.62 222 ASP A O 1
ATOM 1717 N N . GLY A 1 223 ? 17.035 13.435 4.398 1.00 90.19 223 GLY A N 1
ATOM 1718 C CA . GLY A 1 223 ? 17.076 13.298 2.947 1.00 90.19 223 GLY A CA 1
ATOM 1719 C C . GLY A 1 223 ? 16.696 11.879 2.523 1.00 90.19 223 GLY A C 1
ATOM 1720 O O . GLY A 1 223 ? 16.491 11.008 3.367 1.00 90.19 223 GLY 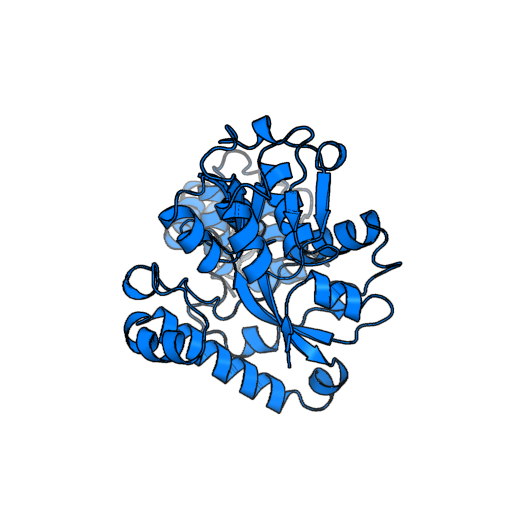A O 1
ATOM 1721 N N . ALA A 1 224 ? 16.587 11.648 1.217 1.00 87.75 224 ALA A N 1
ATOM 1722 C CA . ALA A 1 224 ? 16.410 10.314 0.656 1.00 87.75 224 ALA A CA 1
ATOM 1723 C C . ALA A 1 224 ? 16.977 10.247 -0.764 1.00 87.75 224 ALA A C 1
ATOM 1725 O O . ALA A 1 224 ? 17.008 11.252 -1.480 1.00 87.75 224 ALA A O 1
ATOM 1726 N N . ALA A 1 225 ? 17.399 9.051 -1.174 1.00 91.31 225 ALA A N 1
ATOM 1727 C CA . ALA A 1 225 ? 17.699 8.764 -2.571 1.00 91.31 225 ALA A CA 1
ATOM 1728 C C . ALA A 1 225 ? 16.458 8.978 -3.459 1.00 91.31 225 ALA A C 1
ATOM 1730 O O . ALA A 1 225 ? 15.316 8.825 -3.017 1.00 91.31 225 ALA A O 1
ATOM 1731 N N . SER A 1 226 ? 16.686 9.317 -4.727 1.00 91.62 226 SER A N 1
ATOM 1732 C CA . SER A 1 226 ? 15.601 9.482 -5.699 1.00 91.62 226 SER A CA 1
ATOM 1733 C C . SER A 1 226 ? 14.883 8.157 -5.988 1.00 91.62 226 SER A C 1
ATOM 1735 O O . SER A 1 226 ? 15.407 7.073 -5.703 1.00 91.62 226 SER A O 1
ATOM 1737 N N . TYR A 1 227 ? 13.696 8.241 -6.596 1.00 91.50 227 TYR A N 1
ATOM 1738 C CA . TYR A 1 227 ? 12.960 7.072 -7.084 1.00 91.50 227 TYR A CA 1
ATOM 1739 C C . TYR A 1 227 ? 13.838 6.197 -7.994 1.00 91.50 227 TYR A C 1
ATOM 1741 O O . TYR A 1 227 ? 14.026 5.012 -7.724 1.00 91.50 227 TYR A O 1
ATOM 1749 N N . ALA A 1 228 ? 14.484 6.807 -8.994 1.00 89.94 228 ALA A N 1
ATOM 1750 C CA . ALA A 1 228 ? 15.365 6.121 -9.944 1.00 89.94 228 ALA A CA 1
ATOM 1751 C C . ALA A 1 228 ? 16.602 5.457 -9.303 1.00 89.94 228 ALA A C 1
ATOM 1753 O O . ALA A 1 228 ? 17.179 4.540 -9.881 1.00 89.94 228 ALA A O 1
ATOM 1754 N N . GLU A 1 229 ? 17.031 5.902 -8.120 1.00 91.94 229 GLU A N 1
ATOM 1755 C CA . GLU A 1 229 ? 18.126 5.271 -7.367 1.00 91.94 229 GLU A CA 1
ATOM 1756 C C . GLU A 1 229 ? 17.640 4.165 -6.420 1.00 91.94 229 GLU A C 1
ATOM 1758 O O . GLU A 1 229 ? 18.446 3.353 -5.951 1.00 91.94 229 GLU A O 1
ATOM 1763 N N . SER A 1 230 ? 16.344 4.143 -6.106 1.00 95.81 230 SER A N 1
ATOM 1764 C CA . SER A 1 230 ? 15.748 3.263 -5.096 1.00 95.81 230 SER A CA 1
ATOM 1765 C C . SER A 1 230 ? 14.882 2.158 -5.691 1.00 95.81 230 SER A C 1
ATOM 1767 O O . SER A 1 230 ? 14.590 1.192 -4.988 1.00 95.81 230 SER A O 1
ATOM 1769 N N . VAL A 1 231 ? 14.494 2.262 -6.961 1.00 95.44 231 VAL A N 1
ATOM 1770 C CA . VAL A 1 231 ? 13.572 1.339 -7.628 1.00 95.44 231 VAL A CA 1
ATOM 1771 C C . VAL A 1 231 ? 14.163 0.868 -8.954 1.00 95.44 231 VAL A C 1
ATOM 1773 O O . VAL A 1 231 ? 14.574 1.674 -9.783 1.00 95.44 231 VAL A O 1
ATOM 1776 N N . ASP A 1 232 ? 14.180 -0.447 -9.161 1.00 94.75 232 ASP A N 1
ATOM 1777 C CA . ASP A 1 232 ? 14.633 -1.088 -10.392 1.00 94.75 232 ASP A CA 1
ATOM 1778 C C . ASP A 1 232 ? 13.560 -2.055 -10.913 1.00 94.75 232 ASP A C 1
ATOM 1780 O O . ASP A 1 232 ? 13.416 -3.189 -10.447 1.00 94.75 232 ASP A O 1
ATOM 1784 N N . ALA A 1 233 ? 12.796 -1.587 -11.901 1.00 90.88 233 ALA A N 1
ATOM 1785 C CA . ALA A 1 233 ? 11.732 -2.356 -12.540 1.00 90.88 233 ALA A CA 1
ATOM 1786 C C . ALA A 1 233 ? 12.252 -3.432 -13.513 1.00 90.88 233 ALA A C 1
ATOM 1788 O O . ALA A 1 233 ? 11.489 -4.309 -13.922 1.00 90.88 233 ALA A O 1
ATOM 1789 N N . THR A 1 234 ? 13.543 -3.420 -13.869 1.00 90.44 234 THR A N 1
ATOM 1790 C CA . THR A 1 234 ? 14.071 -4.281 -14.939 1.00 90.44 234 THR A CA 1
ATOM 1791 C C . THR A 1 234 ? 13.859 -5.765 -14.651 1.00 90.44 234 THR A C 1
ATOM 1793 O O . THR A 1 234 ? 13.562 -6.531 -15.567 1.00 90.44 234 THR A O 1
ATOM 1796 N N . PHE A 1 235 ? 13.925 -6.172 -13.379 1.00 94.31 235 PHE A N 1
ATOM 1797 C CA . PHE A 1 235 ? 13.738 -7.563 -12.969 1.00 94.31 235 PHE A CA 1
ATOM 1798 C C . PHE A 1 235 ? 12.312 -8.072 -13.165 1.00 94.31 235 PHE A C 1
ATOM 1800 O O . PHE A 1 235 ? 12.140 -9.244 -13.504 1.00 94.31 235 PHE A O 1
ATOM 1807 N N . VAL A 1 236 ? 11.298 -7.229 -12.938 1.00 89.31 236 VAL A N 1
ATOM 1808 C CA . VAL A 1 236 ? 9.894 -7.599 -13.171 1.00 89.31 236 VAL A CA 1
ATOM 1809 C C . VAL A 1 236 ? 9.528 -7.483 -14.640 1.00 89.31 236 VAL A C 1
ATOM 1811 O O . VAL A 1 236 ? 8.865 -8.378 -15.161 1.00 89.31 236 VAL A O 1
ATOM 1814 N N . ASP A 1 237 ? 10.013 -6.449 -15.325 1.00 84.19 237 ASP A N 1
ATOM 1815 C CA . ASP A 1 237 ? 9.752 -6.239 -16.749 1.00 84.19 237 ASP A CA 1
ATOM 1816 C C . ASP A 1 237 ? 10.350 -7.369 -17.601 1.00 84.19 237 ASP A C 1
ATOM 1818 O O . ASP A 1 237 ? 9.707 -7.846 -18.533 1.00 84.19 237 ASP A O 1
ATOM 1822 N N . ALA A 1 238 ? 11.537 -7.872 -17.241 1.00 84.94 238 ALA A N 1
ATOM 1823 C CA . ALA A 1 238 ? 12.216 -8.944 -17.970 1.00 84.94 238 ALA A CA 1
ATOM 1824 C C . ALA A 1 238 ? 11.462 -10.287 -17.981 1.00 84.94 238 ALA A C 1
ATOM 1826 O O . ALA A 1 238 ? 11.709 -11.118 -18.858 1.00 84.94 238 ALA A O 1
ATOM 1827 N N . ILE A 1 239 ? 10.576 -10.523 -17.010 1.00 86.44 239 ILE A N 1
ATOM 1828 C CA . ILE A 1 239 ? 9.831 -11.787 -16.863 1.00 86.44 239 ILE A CA 1
ATOM 1829 C C . ILE A 1 239 ? 8.329 -11.624 -17.046 1.00 86.44 239 ILE A C 1
ATOM 1831 O O . ILE A 1 239 ? 7.608 -12.618 -16.974 1.00 86.44 239 ILE A O 1
ATOM 1835 N N . ARG A 1 240 ? 7.852 -10.395 -17.253 1.00 80.38 240 ARG A N 1
ATOM 1836 C CA . ARG A 1 240 ? 6.436 -10.105 -17.429 1.00 80.38 240 ARG A CA 1
ATOM 1837 C C . ARG A 1 240 ? 5.923 -10.807 -18.698 1.00 80.38 240 ARG A C 1
ATOM 1839 O O . ARG A 1 240 ? 6.469 -10.571 -19.779 1.00 80.38 240 ARG A O 1
ATOM 1846 N N . PRO A 1 241 ? 4.883 -11.656 -18.612 1.00 73.62 241 PRO A N 1
ATOM 1847 C CA . PRO A 1 241 ? 4.232 -12.221 -19.784 1.00 73.62 241 PRO A CA 1
ATOM 1848 C C . PRO A 1 241 ? 3.759 -11.113 -20.727 1.00 73.62 241 PRO A C 1
ATOM 1850 O O . PRO A 1 241 ? 3.230 -10.095 -20.279 1.00 73.62 241 PRO A O 1
ATOM 1853 N N . ALA A 1 242 ? 3.900 -11.329 -22.036 1.00 57.31 242 ALA A N 1
ATOM 1854 C CA . ALA A 1 242 ? 3.517 -10.352 -23.059 1.00 57.31 242 ALA A CA 1
ATOM 1855 C C . ALA A 1 242 ? 2.032 -9.938 -22.981 1.00 57.31 242 ALA A C 1
ATOM 1857 O O . ALA A 1 242 ? 1.689 -8.829 -23.362 1.00 57.31 242 ALA A O 1
ATOM 1858 N N . GLU A 1 243 ? 1.162 -10.800 -22.442 1.00 49.53 243 GLU A N 1
ATOM 1859 C CA . GLU A 1 243 ? -0.264 -10.506 -22.215 1.00 49.53 243 GLU A CA 1
ATOM 1860 C C . GLU A 1 243 ? -0.522 -9.631 -20.969 1.00 49.53 243 GLU A C 1
ATOM 1862 O O . GLU A 1 243 ? -1.585 -9.033 -20.851 1.00 49.53 243 GLU A O 1
ATOM 1867 N N . THR A 1 244 ? 0.445 -9.529 -20.052 1.00 44.91 244 THR A N 1
ATOM 1868 C CA . THR A 1 244 ? 0.379 -8.718 -18.815 1.00 44.91 244 THR A CA 1
ATOM 1869 C C . THR A 1 244 ? 1.226 -7.443 -18.872 1.00 44.91 244 THR A C 1
ATOM 1871 O O . THR A 1 244 ? 1.238 -6.680 -17.907 1.00 44.91 244 THR A O 1
ATOM 1874 N N . ALA A 1 245 ? 1.942 -7.195 -19.975 1.00 44.59 245 ALA A N 1
ATOM 1875 C CA . ALA A 1 245 ? 2.667 -5.952 -20.234 1.00 44.59 245 ALA A CA 1
ATOM 1876 C C . ALA A 1 245 ? 1.693 -4.771 -20.333 1.00 44.59 245 ALA A C 1
ATOM 1878 O O . ALA A 1 245 ? 1.185 -4.487 -21.404 1.00 44.59 245 ALA A O 1
ATOM 1879 N N . MET A 1 246 ? 1.424 -4.133 -19.185 1.00 41.91 246 MET A N 1
ATOM 1880 C CA . MET A 1 246 ? 0.548 -2.967 -19.014 1.00 41.91 246 MET A CA 1
ATOM 1881 C C . MET A 1 246 ? -0.794 -3.100 -19.745 1.00 41.91 246 MET A C 1
ATOM 1883 O O . MET A 1 246 ? -0.974 -2.615 -20.860 1.00 41.91 246 MET A O 1
ATOM 1887 N N . ALA A 1 247 ? -1.791 -3.660 -19.058 1.00 43.22 247 ALA A N 1
ATOM 1888 C CA . ALA A 1 247 ? -3.158 -3.229 -19.315 1.00 43.22 247 ALA A CA 1
ATOM 1889 C C . ALA A 1 247 ? -3.244 -1.754 -18.894 1.00 43.22 247 ALA A C 1
ATOM 1891 O O . ALA A 1 247 ? -3.454 -1.441 -17.725 1.00 43.22 247 ALA A O 1
ATOM 1892 N N . LEU A 1 248 ? -2.978 -0.855 -19.840 1.00 52.66 248 LEU A N 1
ATOM 1893 C CA . LEU A 1 248 ? -3.305 0.561 -19.719 1.00 52.66 248 LEU A CA 1
ATOM 1894 C C . LEU A 1 248 ? -4.778 0.679 -19.311 1.00 52.66 248 LEU A C 1
ATOM 1896 O O . LEU A 1 248 ? -5.574 -0.181 -19.708 1.00 52.66 248 LEU A O 1
ATOM 1900 N N . PRO A 1 249 ? -5.180 1.707 -18.548 1.00 58.03 249 PRO A N 1
ATOM 1901 C CA . PRO A 1 249 ? -6.598 1.963 -18.366 1.00 58.03 249 PRO A CA 1
ATOM 1902 C C . PRO A 1 249 ? -7.224 2.123 -19.759 1.00 58.03 249 PRO A C 1
ATOM 1904 O O . PRO A 1 249 ? -6.873 3.033 -20.504 1.00 58.03 249 PRO A O 1
ATOM 1907 N N . GLY A 1 250 ? -8.100 1.191 -20.142 1.00 67.44 250 GLY A N 1
ATOM 1908 C CA . GLY A 1 250 ? -8.827 1.225 -21.409 1.00 67.44 250 GLY A CA 1
ATOM 1909 C C . GLY A 1 250 ? -8.871 -0.103 -22.177 1.00 67.44 250 GLY A C 1
ATOM 1910 O O . GLY A 1 250 ? -7.998 -0.955 -22.072 1.00 67.44 250 GLY A O 1
ATOM 1911 N N . ASP A 1 251 ? -9.919 -0.274 -22.977 1.00 83.19 251 ASP A N 1
ATOM 1912 C CA . ASP A 1 251 ? -10.116 -1.366 -23.930 1.00 83.19 251 ASP A CA 1
ATOM 1913 C C . ASP A 1 251 ? -9.660 -0.911 -25.333 1.00 83.19 251 ASP A C 1
ATOM 1915 O O . ASP A 1 251 ? -10.320 -0.054 -25.935 1.00 83.19 251 ASP A O 1
ATOM 1919 N N . PRO A 1 252 ? -8.578 -1.480 -25.905 1.00 87.69 252 PRO A N 1
ATOM 1920 C CA . PRO A 1 252 ? -8.111 -1.140 -27.249 1.00 87.69 252 PRO A CA 1
ATOM 1921 C C . PRO A 1 252 ? -9.171 -1.303 -28.346 1.00 87.69 252 PRO A C 1
ATOM 1923 O O . PRO A 1 252 ? -9.178 -0.534 -29.306 1.00 87.69 252 PRO A O 1
ATOM 1926 N N . ALA A 1 253 ? -10.099 -2.259 -28.218 1.00 87.81 253 ALA A N 1
ATOM 1927 C CA . ALA A 1 253 ? -11.171 -2.435 -29.196 1.00 87.81 253 ALA A CA 1
ATOM 1928 C C . ALA A 1 253 ? -12.193 -1.290 -29.117 1.00 87.81 253 ALA A C 1
ATOM 1930 O O . ALA A 1 253 ? -12.680 -0.812 -30.144 1.00 87.81 253 ALA A O 1
ATOM 1931 N N . ALA A 1 254 ? -12.492 -0.799 -27.910 1.00 89.62 254 ALA A N 1
ATOM 1932 C CA . ALA A 1 254 ? -13.279 0.418 -27.730 1.00 89.62 254 ALA A CA 1
ATOM 1933 C C . ALA A 1 254 ? -12.507 1.657 -28.220 1.00 89.62 254 ALA A C 1
ATOM 1935 O O . ALA A 1 254 ? -13.085 2.535 -28.862 1.00 89.62 254 ALA A O 1
ATOM 1936 N N . GLY A 1 255 ? -11.192 1.699 -28.002 1.00 94.19 255 GLY A N 1
ATOM 1937 C CA . GLY A 1 255 ? -10.314 2.764 -28.480 1.00 94.19 255 GLY A CA 1
ATOM 1938 C C . GLY A 1 255 ? -10.260 2.876 -29.998 1.00 94.19 255 GLY A C 1
ATOM 1939 O O . GLY A 1 255 ? -10.308 3.983 -30.533 1.00 94.19 255 GLY A O 1
ATOM 1940 N N . GLU A 1 256 ? -10.266 1.748 -30.711 1.00 96.25 256 GLU A N 1
ATOM 1941 C CA . GLU A 1 256 ? -10.396 1.716 -32.171 1.00 96.25 256 GLU A CA 1
ATOM 1942 C C . GLU A 1 256 ? -11.704 2.387 -32.627 1.00 96.25 256 GLU A C 1
ATOM 1944 O O . GLU A 1 256 ? -11.734 3.144 -33.605 1.00 96.25 256 GLU A O 1
ATOM 1949 N N . VAL A 1 257 ? -12.805 2.161 -31.904 1.00 92.81 257 VAL A N 1
ATOM 1950 C CA . VAL A 1 257 ? -14.095 2.805 -32.188 1.00 92.81 257 VAL A CA 1
ATOM 1951 C C . VAL A 1 257 ? -14.012 4.316 -31.958 1.00 92.81 257 VAL A C 1
ATOM 1953 O O . VAL A 1 257 ? -14.494 5.083 -32.799 1.00 92.81 257 VAL A O 1
ATOM 1956 N N . VAL A 1 258 ? -13.371 4.760 -30.872 1.00 95.62 258 VAL A N 1
ATOM 1957 C CA . VAL A 1 258 ? -13.139 6.188 -30.591 1.00 95.62 258 VAL A CA 1
ATOM 1958 C C . VAL A 1 258 ? -12.287 6.819 -31.699 1.00 95.62 258 VAL A C 1
ATOM 1960 O O . VAL A 1 258 ? -12.678 7.858 -32.239 1.00 95.62 258 VAL A O 1
ATOM 1963 N N . TYR A 1 259 ? -11.192 6.171 -32.107 1.00 95.94 259 TYR A N 1
ATOM 1964 C CA . TYR A 1 259 ? -10.286 6.631 -33.166 1.00 95.94 259 TYR A CA 1
ATOM 1965 C C . TYR A 1 259 ? -11.010 6.835 -34.507 1.00 95.94 259 TYR A C 1
ATOM 1967 O O . TYR A 1 259 ? -10.831 7.850 -35.190 1.00 95.94 259 TYR A O 1
ATOM 1975 N N . ASN A 1 260 ? -11.879 5.889 -34.870 1.00 92.75 260 ASN A N 1
ATOM 1976 C CA . ASN A 1 260 ? -12.637 5.929 -36.117 1.00 92.75 260 ASN A CA 1
ATOM 1977 C C . ASN A 1 260 ? -13.758 6.978 -36.105 1.00 92.75 260 ASN A C 1
ATOM 1979 O O . ASN A 1 260 ? -14.013 7.624 -37.124 1.00 92.75 260 ASN A O 1
ATOM 1983 N N . ASN A 1 261 ? -14.423 7.171 -34.964 1.00 93.69 261 ASN A N 1
ATOM 1984 C CA . ASN A 1 261 ? -15.614 8.018 -34.878 1.00 93.69 261 ASN A CA 1
ATOM 1985 C C . ASN A 1 261 ? -15.319 9.488 -34.560 1.00 93.69 261 ASN A C 1
ATOM 1987 O O . ASN A 1 261 ? -16.163 10.340 -34.835 1.00 93.69 261 ASN A O 1
ATOM 1991 N N . ASN A 1 262 ? -14.133 9.801 -34.032 1.00 92.56 262 ASN A N 1
ATOM 1992 C CA . ASN A 1 262 ? -13.762 11.163 -33.634 1.00 92.56 262 ASN A CA 1
ATOM 1993 C C . ASN A 1 262 ? -12.835 11.867 -34.638 1.00 92.56 262 ASN A C 1
ATOM 1995 O O . ASN A 1 262 ? -12.279 12.920 -34.350 1.00 92.56 262 ASN A O 1
ATOM 1999 N N . GLY A 1 263 ? -12.704 11.326 -35.854 1.00 91.19 263 GLY A N 1
ATOM 2000 C CA . GLY A 1 263 ? -12.008 11.990 -36.961 1.00 91.19 263 GLY A CA 1
ATOM 2001 C C . GLY A 1 263 ? -10.484 11.834 -36.963 1.00 91.19 263 GLY A C 1
ATOM 2002 O O . GLY A 1 263 ? -9.842 12.367 -37.870 1.00 91.19 263 GLY A O 1
ATOM 2003 N N . CYS A 1 264 ? -9.908 11.066 -36.030 1.00 95.19 264 CYS A N 1
ATOM 2004 C CA . CYS A 1 264 ? -8.464 10.823 -35.939 1.00 95.19 264 CYS A CA 1
ATOM 2005 C C . CYS A 1 264 ? -7.908 10.213 -37.237 1.00 95.19 264 CYS A C 1
ATOM 2007 O O . CYS A 1 264 ? -6.919 10.713 -37.776 1.00 95.19 264 CYS A O 1
ATOM 2009 N N . ILE A 1 265 ? -8.616 9.227 -37.803 1.00 93.88 265 ILE A N 1
ATOM 2010 C CA . ILE A 1 265 ? -8.263 8.556 -39.070 1.00 93.88 265 ILE A CA 1
ATOM 2011 C C . ILE A 1 265 ? -8.226 9.497 -40.288 1.00 93.88 265 ILE A C 1
ATOM 2013 O O . ILE A 1 265 ? -7.593 9.207 -41.300 1.00 93.88 265 ILE A O 1
ATOM 2017 N N . GLY A 1 266 ? -8.912 10.643 -40.220 1.00 93.19 266 GLY A N 1
ATOM 2018 C CA . GLY A 1 266 ? -8.902 11.632 -41.299 1.00 93.19 266 GLY A CA 1
ATOM 2019 C C . GLY A 1 266 ? -7.575 12.385 -41.408 1.00 93.19 266 GLY A C 1
ATOM 2020 O O . GLY A 1 266 ? -7.254 12.903 -42.479 1.00 93.19 266 GLY A O 1
ATOM 2021 N N . CYS A 1 267 ? -6.813 12.440 -40.314 1.00 95.94 267 CYS A N 1
ATOM 2022 C CA . CYS A 1 267 ? -5.557 13.178 -40.236 1.00 95.94 267 CYS A CA 1
ATOM 2023 C C . CYS A 1 267 ? -4.340 12.272 -40.054 1.00 95.94 267 CYS A C 1
ATOM 2025 O O . CYS A 1 267 ? -3.286 12.581 -40.610 1.00 95.94 267 CYS A O 1
ATOM 2027 N N . HIS A 1 268 ? -4.491 11.179 -39.310 1.00 95.88 268 HIS A N 1
ATOM 2028 C CA . HIS A 1 268 ? -3.420 10.254 -38.973 1.00 95.88 268 HIS A CA 1
ATOM 2029 C C . HIS A 1 268 ? -3.656 8.901 -39.640 1.00 95.88 268 HIS A C 1
ATOM 2031 O O . HIS A 1 268 ? -4.747 8.344 -39.548 1.00 95.88 268 HIS A O 1
ATOM 2037 N N . ALA A 1 269 ? -2.629 8.368 -40.296 1.00 94.25 269 ALA A N 1
ATOM 2038 C CA . ALA A 1 269 ? -2.602 6.965 -40.691 1.00 94.25 269 ALA A CA 1
ATOM 2039 C C . ALA A 1 269 ? -2.000 6.128 -39.554 1.00 94.25 269 ALA A C 1
ATOM 2041 O O . ALA A 1 269 ? -1.144 6.614 -38.818 1.00 94.25 269 ALA A O 1
ATOM 2042 N N . LEU A 1 270 ? -2.432 4.872 -39.420 1.00 92.50 270 LEU A N 1
ATOM 2043 C CA . LEU A 1 270 ? -1.891 3.932 -38.424 1.00 92.50 270 LEU A CA 1
ATOM 2044 C C . LEU A 1 270 ? -0.567 3.280 -38.861 1.00 92.50 270 LEU A C 1
ATOM 2046 O O . LEU A 1 270 ? 0.015 2.500 -38.118 1.00 92.50 270 LEU A O 1
ATOM 2050 N N . ASP A 1 271 ? -0.096 3.595 -40.066 1.00 90.19 271 ASP A N 1
ATOM 2051 C CA . ASP A 1 271 ? 1.220 3.221 -40.573 1.00 90.19 271 ASP A CA 1
ATOM 2052 C C . ASP A 1 271 ? 2.156 4.447 -40.617 1.00 90.19 271 ASP A C 1
ATOM 2054 O O . ASP A 1 271 ? 1.897 5.474 -39.984 1.00 90.19 271 ASP A O 1
ATOM 2058 N N . ASP A 1 272 ? 3.275 4.349 -41.333 1.00 89.75 272 ASP A N 1
ATOM 2059 C CA . ASP A 1 272 ? 4.259 5.425 -41.484 1.00 89.75 272 ASP A CA 1
ATOM 2060 C C . ASP A 1 272 ? 3.852 6.493 -42.521 1.00 89.75 272 ASP A C 1
ATOM 2062 O O . ASP A 1 272 ? 4.607 7.437 -42.783 1.00 89.75 272 ASP A O 1
ATOM 2066 N N . THR A 1 273 ? 2.652 6.393 -43.104 1.00 93.19 273 THR A N 1
ATOM 2067 C CA . THR A 1 273 ? 2.178 7.334 -44.119 1.00 93.19 273 THR A CA 1
ATOM 2068 C C . THR A 1 273 ? 1.958 8.720 -43.517 1.00 93.19 273 THR A C 1
ATOM 2070 O O . THR A 1 273 ? 1.043 8.955 -42.729 1.00 93.19 273 THR A O 1
ATOM 2073 N N . ALA A 1 274 ? 2.768 9.686 -43.951 1.00 89.50 274 ALA A N 1
ATOM 2074 C CA . ALA A 1 274 ? 2.593 11.092 -43.605 1.00 89.50 274 ALA A CA 1
ATOM 2075 C C . ALA A 1 274 ? 1.375 11.708 -44.319 1.00 89.50 274 ALA A C 1
ATOM 2077 O O . ALA A 1 274 ? 1.188 11.527 -45.527 1.00 89.50 274 ALA A O 1
ATOM 2078 N N . GLY A 1 275 ? 0.579 12.491 -43.587 1.00 89.75 275 GLY A N 1
ATOM 2079 C CA . GLY A 1 275 ? -0.632 13.132 -44.094 1.00 89.75 275 GLY A CA 1
ATOM 2080 C C . GLY A 1 275 ? -0.844 14.532 -43.521 1.00 89.75 275 GLY A C 1
ATOM 2081 O O . GLY A 1 275 ? 0.080 15.340 -43.440 1.00 89.75 275 GLY A O 1
ATOM 2082 N N . VAL A 1 276 ? -2.093 14.836 -43.160 1.00 93.62 276 VAL A N 1
ATOM 2083 C CA . VAL A 1 276 ? -2.437 16.085 -42.458 1.00 93.62 276 VAL A CA 1
ATOM 2084 C C . VAL A 1 276 ? -1.784 16.105 -41.070 1.00 93.62 276 VAL A C 1
ATOM 2086 O O . VAL A 1 276 ? -1.279 17.143 -40.647 1.00 93.62 276 VAL A O 1
ATOM 2089 N N . GLY A 1 277 ? -1.745 14.950 -40.402 1.00 92.31 277 GLY A N 1
ATOM 2090 C CA . GLY A 1 277 ? -0.903 14.658 -39.248 1.00 92.31 277 GLY A CA 1
ATOM 2091 C C . GLY A 1 277 ? 0.176 13.611 -39.573 1.00 92.31 277 GLY A C 1
ATOM 2092 O O . GLY A 1 277 ? 0.188 13.047 -40.674 1.00 92.31 277 GLY A O 1
ATOM 2093 N N . PRO A 1 278 ? 1.110 13.364 -38.637 1.00 92.56 278 PRO A N 1
ATOM 2094 C CA . PRO A 1 278 ? 2.095 12.291 -38.754 1.00 92.56 278 PRO A CA 1
ATOM 2095 C C . PRO A 1 278 ? 1.448 10.904 -38.784 1.00 92.56 278 PRO A C 1
ATOM 2097 O O . PRO A 1 278 ? 0.401 10.691 -38.168 1.00 92.56 278 PRO A O 1
ATOM 2100 N N . GLY A 1 279 ? 2.105 9.970 -39.475 1.00 93.25 279 GLY A N 1
ATOM 2101 C CA . GLY A 1 279 ? 1.813 8.541 -39.355 1.00 93.25 279 GLY A CA 1
ATOM 2102 C C . GLY A 1 279 ? 2.119 8.035 -37.943 1.00 93.25 279 GLY A C 1
ATOM 2103 O O . GLY A 1 279 ? 2.976 8.599 -37.257 1.00 93.25 279 GLY A O 1
ATOM 2104 N N . LEU A 1 280 ? 1.388 7.013 -37.503 1.00 94.44 280 LEU A N 1
ATOM 2105 C CA . LEU A 1 280 ? 1.396 6.503 -36.129 1.00 94.44 280 LEU A CA 1
ATOM 2106 C C . LEU A 1 280 ? 2.037 5.114 -35.986 1.00 94.44 280 LEU A C 1
ATOM 2108 O O . LEU A 1 280 ? 1.930 4.512 -34.921 1.00 94.44 280 LEU A O 1
ATOM 2112 N N . ALA A 1 281 ? 2.727 4.610 -37.014 1.00 91.50 281 ALA A N 1
ATOM 2113 C CA . ALA A 1 281 ? 3.581 3.431 -36.848 1.00 91.50 281 ALA A CA 1
ATOM 2114 C C . ALA A 1 281 ? 4.592 3.661 -35.710 1.00 91.50 281 ALA A C 1
ATOM 2116 O O . ALA A 1 281 ? 5.312 4.664 -35.713 1.00 91.50 281 ALA A O 1
ATOM 2117 N N . GLY A 1 282 ? 4.635 2.748 -34.739 1.00 88.44 282 GLY A N 1
ATOM 2118 C CA . GLY A 1 282 ? 5.500 2.865 -33.566 1.00 88.44 282 GLY A CA 1
ATOM 2119 C C . GLY A 1 282 ? 5.235 4.063 -32.673 1.00 88.44 282 GLY A C 1
ATOM 2120 O O . GLY A 1 282 ? 6.154 4.562 -32.009 1.00 88.44 282 GLY A O 1
ATOM 2121 N N . ILE A 1 283 ? 3.994 4.558 -32.645 1.00 91.50 283 ILE A N 1
ATOM 2122 C CA . ILE A 1 283 ? 3.629 5.676 -31.778 1.00 91.50 283 ILE A CA 1
ATOM 2123 C C . ILE A 1 283 ? 3.812 5.332 -30.299 1.00 91.50 283 ILE A C 1
ATOM 2125 O O . ILE A 1 283 ? 4.212 6.221 -29.555 1.00 91.50 283 ILE A O 1
ATOM 2129 N N . GLY A 1 284 ? 3.628 4.077 -29.872 1.00 84.12 284 GLY A N 1
ATOM 2130 C CA . GLY A 1 284 ? 3.856 3.693 -28.475 1.00 84.12 284 GLY A CA 1
ATOM 2131 C C . GLY A 1 284 ? 5.301 3.917 -28.028 1.00 84.12 284 GLY A C 1
ATOM 2132 O O . GLY A 1 284 ? 5.557 4.579 -27.021 1.00 84.12 284 GLY A O 1
ATOM 2133 N N . VAL A 1 285 ? 6.258 3.480 -28.850 1.00 85.06 285 VAL A N 1
ATOM 2134 C CA . VAL A 1 285 ? 7.696 3.673 -28.604 1.00 85.06 285 VAL A CA 1
ATOM 2135 C C . VAL A 1 285 ? 8.091 5.146 -28.732 1.00 85.06 285 VAL A C 1
ATOM 2137 O O . VAL A 1 285 ? 8.859 5.683 -27.930 1.00 85.06 285 VAL A O 1
ATOM 2140 N N . THR A 1 286 ? 7.557 5.829 -29.745 1.00 86.81 286 THR A N 1
ATOM 2141 C CA . THR A 1 286 ? 7.886 7.236 -30.000 1.00 86.81 286 THR A CA 1
ATOM 2142 C C . THR A 1 286 ? 7.354 8.142 -28.889 1.00 86.81 286 THR A C 1
ATOM 2144 O O . THR A 1 286 ? 8.063 9.051 -28.464 1.00 86.81 286 THR A O 1
ATOM 2147 N N . ALA A 1 287 ? 6.143 7.883 -28.390 1.00 88.19 287 ALA A N 1
ATOM 2148 C CA . ALA A 1 287 ? 5.521 8.621 -27.295 1.00 88.19 287 ALA A CA 1
ATOM 2149 C C . ALA A 1 287 ? 6.340 8.517 -26.002 1.00 88.19 287 ALA A C 1
ATOM 2151 O O . ALA A 1 287 ? 6.607 9.540 -25.377 1.00 88.19 287 ALA A O 1
ATOM 2152 N N . ALA A 1 288 ? 6.832 7.318 -25.669 1.00 83.12 288 ALA A N 1
ATOM 2153 C CA . ALA A 1 288 ? 7.633 7.060 -24.466 1.00 83.12 288 ALA A CA 1
ATOM 2154 C C . ALA A 1 288 ? 8.952 7.849 -24.392 1.00 83.12 288 ALA A C 1
ATOM 2156 O O . ALA A 1 288 ? 9.567 7.945 -23.337 1.00 83.12 288 ALA A O 1
ATOM 2157 N N . THR A 1 289 ? 9.436 8.370 -25.522 1.00 84.50 289 THR A N 1
ATOM 2158 C CA . THR A 1 289 ? 10.744 9.041 -25.612 1.00 84.50 289 THR A CA 1
ATOM 2159 C C . THR A 1 289 ? 10.631 10.506 -26.015 1.00 84.50 289 THR A C 1
ATOM 2161 O O . THR A 1 289 ? 11.643 11.182 -26.218 1.00 84.50 289 THR A O 1
ATOM 2164 N N . ARG A 1 290 ? 9.404 11.014 -26.178 1.00 83.75 290 ARG A N 1
ATOM 2165 C CA . ARG A 1 290 ? 9.177 12.313 -26.811 1.00 83.75 290 ARG A CA 1
ATOM 2166 C C . ARG A 1 290 ? 9.440 13.487 -25.881 1.00 83.75 290 ARG A C 1
ATOM 2168 O O . ARG A 1 290 ? 9.917 14.525 -26.345 1.00 83.75 290 ARG A O 1
ATOM 2175 N N . VAL A 1 291 ? 9.134 13.312 -24.601 1.00 83.56 291 VAL A N 1
ATOM 2176 C CA . VAL A 1 291 ? 9.361 14.286 -23.538 1.00 83.56 291 VAL A CA 1
ATOM 2177 C C . VAL A 1 291 ? 10.097 13.570 -22.413 1.00 83.56 291 VAL A C 1
ATOM 2179 O O . VAL A 1 291 ? 9.647 12.541 -21.921 1.00 83.56 291 VAL A O 1
ATOM 2182 N N . GLU A 1 292 ? 11.263 14.093 -22.044 1.00 81.81 292 GLU A N 1
ATOM 2183 C CA . GLU A 1 292 ? 12.075 13.533 -20.964 1.00 81.81 292 GLU A CA 1
ATOM 2184 C C . GLU A 1 292 ? 11.285 13.557 -19.648 1.00 81.81 292 GLU A C 1
ATOM 2186 O O . GLU A 1 292 ? 10.769 14.604 -19.258 1.00 81.81 292 GLU A O 1
ATOM 2191 N N . GLY A 1 293 ? 11.182 12.401 -18.987 1.00 77.69 293 GLY A N 1
ATOM 2192 C CA . GLY A 1 293 ? 10.445 12.249 -17.730 1.00 77.69 293 GLY A CA 1
ATOM 2193 C C . GLY A 1 293 ? 8.928 12.076 -17.869 1.00 77.69 293 GLY A C 1
ATOM 2194 O O . GLY A 1 293 ? 8.255 12.080 -16.849 1.00 77.69 293 GLY A O 1
ATOM 2195 N N . GLN A 1 294 ? 8.384 11.924 -19.084 1.00 81.25 294 GLN A N 1
ATOM 2196 C CA . GLN A 1 294 ? 6.980 11.544 -19.292 1.00 81.25 294 GLN A CA 1
ATOM 2197 C C . GLN A 1 294 ? 6.871 10.124 -19.852 1.00 81.25 294 GLN A C 1
ATOM 2199 O O . GLN A 1 294 ? 7.635 9.729 -20.737 1.00 81.25 294 GLN A O 1
ATOM 2204 N N . SER A 1 295 ? 5.877 9.376 -19.383 1.00 85.38 295 SER A N 1
ATOM 2205 C CA . SER A 1 295 ? 5.474 8.103 -19.978 1.00 85.38 295 SER A CA 1
ATOM 2206 C C . SER A 1 295 ? 4.768 8.296 -21.329 1.00 85.38 295 SER A C 1
ATOM 2208 O O . SER A 1 295 ? 4.306 9.386 -21.680 1.00 85.38 295 SER A O 1
ATOM 2210 N N . ALA A 1 296 ? 4.640 7.209 -22.097 1.00 87.00 296 ALA A N 1
ATOM 2211 C CA . ALA A 1 296 ? 3.904 7.226 -23.360 1.00 87.00 296 ALA A CA 1
ATOM 2212 C C . ALA A 1 296 ? 2.425 7.602 -23.171 1.00 87.00 296 ALA A C 1
ATOM 2214 O O . ALA A 1 296 ? 1.866 8.337 -23.983 1.00 87.00 296 ALA A O 1
ATOM 2215 N N . GLU A 1 297 ? 1.805 7.121 -22.092 1.00 88.75 297 GLU A N 1
ATOM 2216 C CA . GLU A 1 297 ? 0.418 7.423 -21.742 1.00 88.75 297 GLU A CA 1
ATOM 2217 C C . GLU A 1 297 ? 0.230 8.910 -21.430 1.00 88.75 297 GLU A C 1
ATOM 2219 O O . GLU A 1 297 ? -0.634 9.556 -22.027 1.00 88.75 297 GLU A O 1
ATOM 2224 N N . GLU A 1 298 ? 1.070 9.477 -20.562 1.00 88.19 298 GLU A N 1
ATOM 2225 C CA . GLU A 1 298 ? 1.010 10.898 -20.203 1.00 88.19 298 GLU A CA 1
ATOM 2226 C C . GLU A 1 298 ? 1.226 11.789 -21.424 1.00 88.19 298 GLU A C 1
ATOM 2228 O O . GLU A 1 298 ? 0.471 12.742 -21.639 1.00 88.19 298 GLU A O 1
ATOM 2233 N N . TYR A 1 299 ? 2.201 11.442 -22.269 1.00 91.75 299 TYR A N 1
ATOM 2234 C CA . TYR A 1 299 ? 2.464 12.172 -23.503 1.00 91.75 299 TYR A CA 1
ATOM 2235 C C . TYR A 1 299 ? 1.261 12.138 -24.458 1.00 91.75 299 TYR A C 1
ATOM 2237 O O . TYR A 1 299 ? 0.880 13.169 -25.025 1.00 91.75 299 TYR A O 1
ATOM 2245 N N . LEU A 1 300 ? 0.637 10.970 -24.649 1.00 93.19 300 LEU A N 1
ATOM 2246 C CA . LEU A 1 300 ? -0.528 10.827 -25.525 1.00 93.19 300 LEU A CA 1
ATOM 2247 C C . LEU A 1 300 ? -1.752 11.555 -24.960 1.00 93.19 300 LEU A C 1
ATOM 2249 O O . LEU A 1 300 ? -2.420 12.275 -25.706 1.00 93.19 300 LEU A O 1
ATOM 2253 N N . ARG A 1 301 ? -2.001 11.451 -23.650 1.00 93.12 301 ARG A N 1
ATOM 2254 C CA . ARG A 1 301 ? -3.076 12.179 -22.962 1.00 93.12 301 ARG A CA 1
ATOM 2255 C C . ARG A 1 301 ? -2.888 13.688 -23.095 1.00 93.12 301 ARG A C 1
ATOM 2257 O O . ARG A 1 301 ? -3.816 14.385 -23.508 1.00 93.12 301 ARG A O 1
ATOM 2264 N N . GLN A 1 302 ? -1.681 14.195 -22.838 1.00 91.69 302 GLN A N 1
ATOM 2265 C CA . GLN A 1 302 ? -1.364 15.610 -23.020 1.00 91.69 302 GLN A CA 1
ATOM 2266 C C . GLN A 1 302 ? -1.520 16.036 -24.482 1.00 91.69 302 GLN A C 1
ATOM 2268 O O . GLN A 1 302 ? -2.085 17.088 -24.750 1.00 91.69 302 GLN A O 1
ATOM 2273 N N . THR A 1 303 ? -1.085 15.220 -25.443 1.00 92.31 303 THR A N 1
ATOM 2274 C CA . THR A 1 303 ? -1.218 15.538 -26.874 1.00 92.31 303 THR A CA 1
ATOM 2275 C C . THR A 1 303 ? -2.684 15.627 -27.309 1.00 92.31 303 THR A C 1
ATOM 2277 O O . THR A 1 303 ? -3.020 16.426 -28.179 1.00 92.31 303 THR A O 1
ATOM 2280 N N . MET A 1 304 ? -3.585 14.851 -26.707 1.00 93.94 304 MET A N 1
ATOM 2281 C CA . MET A 1 304 ? -5.014 14.902 -27.029 1.00 93.94 304 MET A CA 1
ATOM 2282 C C . MET A 1 304 ? -5.730 16.093 -26.383 1.00 93.94 304 MET A C 1
ATOM 2284 O O . MET A 1 304 ? -6.606 16.685 -27.012 1.00 93.94 304 MET A O 1
ATOM 2288 N N . LEU A 1 305 ? -5.355 16.474 -25.160 1.00 94.12 305 LEU A N 1
ATOM 2289 C CA . LEU A 1 305 ? -5.973 17.592 -24.435 1.00 94.12 305 LEU A CA 1
ATOM 2290 C C . LEU A 1 305 ? -5.352 18.948 -24.810 1.00 94.12 305 LEU A C 1
ATOM 2292 O O . LEU A 1 305 ? -6.051 19.950 -24.955 1.00 94.12 305 LEU A O 1
ATOM 2296 N N . GLU A 1 306 ? -4.041 18.964 -25.036 1.00 94.19 306 GLU A N 1
ATOM 2297 C CA . GLU A 1 306 ? -3.211 20.136 -25.311 1.00 94.19 306 GLU A CA 1
ATOM 2298 C C . GLU A 1 306 ? -2.307 19.921 -26.549 1.00 94.19 306 GLU A C 1
ATOM 2300 O O . GLU A 1 306 ? -1.084 20.058 -26.466 1.00 94.19 306 GLU A O 1
ATOM 2305 N N . PRO A 1 307 ? -2.858 19.653 -27.748 1.00 92.62 307 PRO A N 1
ATOM 2306 C CA . PRO A 1 307 ? -2.073 19.291 -28.943 1.00 92.62 307 PRO A CA 1
ATOM 2307 C C . PRO A 1 307 ? -1.043 20.338 -29.395 1.00 92.62 307 PRO A C 1
ATOM 2309 O O . PRO A 1 307 ? -0.124 20.038 -30.155 1.00 92.62 307 PRO A O 1
ATOM 2312 N N . ASN A 1 308 ? -1.181 21.583 -28.936 1.00 90.94 308 ASN A N 1
ATOM 2313 C CA . ASN A 1 308 ? -0.248 22.666 -29.243 1.00 90.94 308 ASN A CA 1
ATOM 2314 C C . ASN A 1 308 ? 0.909 22.785 -28.238 1.00 90.94 308 ASN A C 1
ATOM 2316 O O . ASN A 1 308 ? 1.812 23.588 -28.476 1.00 90.94 308 ASN A O 1
ATOM 2320 N N . ALA A 1 309 ? 0.901 22.012 -27.144 1.00 87.12 309 ALA A N 1
ATOM 2321 C CA . ALA A 1 309 ? 2.013 21.939 -26.197 1.00 87.12 309 ALA A CA 1
ATOM 2322 C C . ALA A 1 309 ? 3.264 21.334 -26.857 1.00 87.12 309 ALA A C 1
ATOM 2324 O O . ALA A 1 309 ? 4.373 21.821 -26.641 1.00 87.12 309 ALA A O 1
ATOM 2325 N N . TYR A 1 310 ? 3.070 20.344 -27.738 1.00 83.19 310 TYR A N 1
ATOM 2326 C CA . TYR A 1 310 ? 4.139 19.683 -28.485 1.00 83.19 310 TYR A CA 1
ATOM 2327 C C . TYR A 1 310 ? 3.752 19.461 -29.949 1.00 83.19 310 TYR A C 1
ATOM 2329 O O . TYR A 1 310 ? 3.124 18.470 -30.311 1.00 83.19 310 TYR A O 1
ATOM 2337 N N . VAL A 1 311 ? 4.188 20.370 -30.824 1.00 86.69 311 VAL A N 1
ATOM 2338 C CA . VAL A 1 311 ? 3.978 20.238 -32.273 1.00 86.69 311 VAL A CA 1
ATOM 2339 C C . VAL A 1 311 ? 5.145 19.474 -32.894 1.00 86.69 311 VAL A C 1
ATOM 2341 O O . VAL A 1 311 ? 6.303 19.877 -32.771 1.00 86.69 311 VAL A O 1
ATOM 2344 N N . VAL A 1 312 ? 4.845 18.373 -33.587 1.00 86.44 312 VAL A N 1
ATOM 2345 C CA . VAL A 1 312 ? 5.852 17.586 -34.313 1.00 86.44 312 VAL A CA 1
ATOM 2346 C C . VAL A 1 312 ? 6.528 18.450 -35.381 1.00 86.44 312 VAL A C 1
ATOM 2348 O O . VAL A 1 312 ? 5.879 19.223 -36.086 1.00 86.44 312 VAL A O 1
ATOM 2351 N N . GLU A 1 313 ? 7.849 18.309 -35.508 1.00 86.19 313 GLU A N 1
ATOM 2352 C CA . GLU A 1 313 ? 8.639 19.052 -36.487 1.00 86.19 313 GLU A CA 1
ATOM 2353 C C . GLU A 1 313 ? 8.044 18.907 -37.899 1.00 86.19 313 GLU A C 1
ATOM 2355 O O . GLU A 1 313 ? 7.703 17.809 -38.335 1.00 86.19 313 GLU A O 1
ATOM 2360 N N . ASN A 1 314 ? 7.936 20.027 -38.619 1.00 88.94 314 ASN A N 1
ATOM 2361 C CA . ASN A 1 314 ? 7.341 20.142 -39.958 1.00 88.94 314 ASN A CA 1
ATOM 2362 C C . ASN A 1 314 ? 5.807 19.996 -40.050 1.00 88.94 314 ASN A C 1
ATOM 2364 O O . ASN A 1 314 ? 5.274 20.104 -41.156 1.00 88.94 314 ASN A O 1
ATOM 2368 N N . TYR A 1 315 ? 5.085 19.858 -38.934 1.00 92.19 315 TYR A N 1
ATOM 2369 C CA . TYR A 1 315 ? 3.618 19.913 -38.910 1.00 92.19 315 TYR A CA 1
ATOM 2370 C C . TYR A 1 315 ? 3.097 21.279 -38.456 1.00 92.19 315 TYR A C 1
ATOM 2372 O O . TYR A 1 315 ? 3.778 22.048 -37.780 1.00 92.19 315 TYR A O 1
ATOM 2380 N N . GLN A 1 316 ? 1.878 21.610 -38.884 1.00 92.31 316 GLN A N 1
ATOM 2381 C CA . GLN A 1 316 ? 1.177 22.808 -38.427 1.00 92.31 316 GLN A CA 1
ATOM 2382 C C . GLN A 1 316 ? 0.356 22.487 -37.164 1.00 92.31 316 GLN A C 1
ATOM 2384 O O . GLN A 1 316 ? -0.143 21.368 -37.050 1.00 92.31 316 GLN A O 1
ATOM 2389 N N . PRO A 1 317 ? 0.158 23.452 -36.247 1.00 92.75 317 PRO A N 1
ATOM 2390 C CA . PRO A 1 317 ? -0.676 23.294 -35.049 1.00 92.75 317 PRO A CA 1
ATOM 2391 C C . PRO A 1 317 ? -2.175 23.287 -35.406 1.00 92.75 317 PRO A C 1
ATOM 2393 O O . PRO A 1 317 ? -2.898 24.253 -35.165 1.00 92.75 317 PRO A O 1
ATOM 2396 N N . ILE A 1 318 ? -2.627 22.228 -36.083 1.00 92.62 318 ILE A N 1
ATOM 2397 C CA . ILE A 1 318 ? -3.997 22.092 -36.609 1.00 92.62 318 ILE A CA 1
ATOM 2398 C C . ILE A 1 318 ? -4.801 20.974 -35.940 1.00 92.62 318 ILE A C 1
ATOM 2400 O O . ILE A 1 318 ? -5.993 20.856 -36.215 1.00 92.62 318 ILE A O 1
ATOM 2404 N N . MET A 1 319 ? -4.169 20.156 -35.092 1.00 94.31 319 MET A N 1
ATOM 2405 C CA . MET A 1 319 ? -4.867 19.124 -34.328 1.00 94.31 319 MET A CA 1
ATOM 2406 C C . MET A 1 319 ? -5.787 19.810 -33.302 1.00 94.31 319 MET A C 1
ATOM 2408 O O . MET A 1 319 ? -5.301 20.620 -32.508 1.00 94.31 319 MET A O 1
ATOM 2412 N N . PRO A 1 320 ? -7.109 19.559 -33.340 1.00 93.44 320 PRO A N 1
ATOM 2413 C CA . PRO A 1 320 ? -8.023 20.113 -32.351 1.00 93.44 320 PRO A CA 1
ATOM 2414 C C . PRO A 1 320 ? -7.804 19.436 -30.990 1.00 93.44 320 PRO A C 1
ATOM 2416 O O . PRO A 1 320 ? -7.393 18.275 -30.964 1.00 93.44 320 PRO A O 1
ATOM 2419 N N . PRO A 1 321 ? -8.083 20.123 -29.871 1.00 94.06 321 PRO A N 1
ATOM 2420 C CA . PRO A 1 321 ? -8.152 19.465 -28.572 1.00 94.06 321 PRO A CA 1
ATOM 2421 C C . PRO A 1 321 ? -9.360 18.519 -28.521 1.00 94.06 321 PRO A C 1
ATOM 2423 O O . PRO A 1 321 ? -10.405 18.794 -29.117 1.00 94.06 321 PRO A O 1
ATOM 2426 N N . TYR A 1 322 ? -9.213 17.421 -27.788 1.00 94.06 322 TYR A N 1
ATOM 2427 C CA . TYR A 1 322 ? -10.236 16.398 -27.558 1.00 94.06 322 TYR A CA 1
ATOM 2428 C C . TYR A 1 322 ? -10.700 16.383 -26.092 1.00 94.06 322 TYR A C 1
ATOM 2430 O O . TYR A 1 322 ? -11.048 15.344 -25.546 1.00 94.06 322 TYR A O 1
ATOM 2438 N N . ASP A 1 323 ? -10.759 17.563 -25.472 1.00 90.19 323 ASP A N 1
ATOM 2439 C CA . ASP A 1 323 ? -11.244 17.816 -24.103 1.00 90.19 323 ASP A CA 1
ATOM 2440 C C . ASP A 1 323 ? -12.741 17.512 -23.888 1.00 90.19 323 ASP A C 1
ATOM 2442 O O . ASP A 1 323 ? -13.241 17.550 -22.766 1.00 90.19 323 ASP A O 1
ATOM 2446 N N . SER A 1 324 ? -13.461 17.213 -24.971 1.00 91.69 324 SER A N 1
ATOM 2447 C CA . SER A 1 324 ? -14.864 16.792 -24.957 1.00 91.69 324 SER A CA 1
ATOM 2448 C C . SER A 1 324 ? -15.066 15.275 -24.889 1.00 91.69 324 SER A C 1
ATOM 2450 O O . SER A 1 324 ? -16.205 14.838 -24.707 1.00 91.69 324 SER A O 1
ATOM 2452 N N . LEU A 1 325 ? -14.001 14.475 -25.036 1.00 91.50 325 LEU A N 1
ATOM 2453 C CA . LEU A 1 325 ? -14.058 13.035 -24.784 1.00 91.50 325 LEU A CA 1
ATOM 2454 C C . LEU A 1 325 ? -14.185 12.769 -23.282 1.00 91.50 325 LEU A C 1
ATOM 2456 O O . LEU A 1 325 ? -13.667 13.523 -22.460 1.00 91.50 325 LEU A O 1
ATOM 2460 N N . SER A 1 326 ? -14.883 11.689 -22.929 1.00 91.00 326 SER A N 1
ATOM 2461 C CA . SER A 1 326 ? -14.880 11.203 -21.550 1.00 91.00 326 SER A CA 1
ATOM 2462 C C . SER A 1 326 ? -13.499 10.656 -21.182 1.00 91.00 326 SER A C 1
ATOM 2464 O O . SER A 1 326 ? -12.741 10.250 -22.066 1.00 91.00 326 SER A O 1
ATOM 2466 N N . ASP A 1 327 ? -13.175 10.605 -19.888 1.00 85.25 327 ASP A N 1
ATOM 2467 C CA . ASP A 1 327 ? -11.917 9.996 -19.441 1.00 85.25 327 ASP A CA 1
ATOM 2468 C C . ASP A 1 327 ? -11.809 8.527 -19.867 1.00 85.25 327 ASP A C 1
ATOM 2470 O O . ASP A 1 327 ? -10.731 8.106 -20.276 1.00 85.25 327 ASP A O 1
ATOM 2474 N N . ASP A 1 328 ? -12.922 7.786 -19.873 1.00 85.19 328 ASP A N 1
ATOM 2475 C CA . ASP A 1 328 ? -12.977 6.402 -20.354 1.00 85.19 328 ASP A CA 1
ATOM 2476 C C . ASP A 1 328 ? -12.676 6.304 -21.856 1.00 85.19 328 ASP A C 1
ATOM 2478 O O . ASP A 1 328 ? -11.888 5.461 -22.277 1.00 85.19 328 ASP A O 1
ATOM 2482 N N . ASP A 1 329 ? -13.259 7.177 -22.683 1.00 91.88 329 ASP A N 1
ATOM 2483 C CA . ASP A 1 329 ? -12.986 7.194 -24.127 1.00 91.88 329 ASP A CA 1
ATOM 2484 C C . ASP A 1 329 ? -11.540 7.593 -24.428 1.00 91.88 329 ASP A C 1
ATOM 2486 O O . ASP A 1 329 ? -10.931 7.063 -25.359 1.00 91.88 329 ASP A O 1
ATOM 2490 N N . LEU A 1 330 ? -10.990 8.516 -23.638 1.00 92.31 330 LEU A N 1
ATOM 2491 C CA . LEU A 1 330 ? -9.610 8.962 -23.767 1.00 92.31 330 LEU A CA 1
ATOM 2492 C C . LEU A 1 330 ? -8.635 7.842 -23.384 1.00 92.31 330 LEU A C 1
ATOM 2494 O O . LEU A 1 330 ? -7.701 7.562 -24.132 1.00 92.31 330 LEU A O 1
ATOM 2498 N N . ASN A 1 331 ? -8.910 7.152 -22.280 1.00 89.00 331 ASN A N 1
ATOM 2499 C CA . ASN A 1 331 ? -8.192 5.966 -21.818 1.00 89.00 331 ASN A CA 1
ATOM 2500 C C . ASN A 1 331 ? -8.234 4.837 -22.858 1.00 89.00 331 ASN A C 1
ATOM 2502 O O . ASN A 1 331 ? -7.192 4.361 -23.304 1.00 89.00 331 ASN A O 1
ATOM 2506 N N . ASN A 1 332 ? -9.425 4.492 -23.357 1.00 91.94 332 ASN A N 1
ATOM 2507 C CA . ASN A 1 332 ? -9.601 3.507 -24.428 1.00 91.94 332 ASN A CA 1
ATOM 2508 C C . ASN A 1 332 ? -8.788 3.878 -25.681 1.00 91.94 332 ASN A C 1
ATOM 2510 O O . ASN A 1 332 ? -8.099 3.033 -26.253 1.00 91.94 332 ASN A O 1
ATOM 2514 N N . LEU A 1 333 ? -8.843 5.144 -26.111 1.00 94.94 333 LEU A N 1
ATOM 2515 C CA . LEU A 1 333 ? -8.110 5.633 -27.281 1.00 94.94 333 LEU A CA 1
ATOM 2516 C C . LEU A 1 333 ? -6.590 5.542 -27.094 1.00 94.94 333 LEU A C 1
ATOM 2518 O O . LEU A 1 333 ? -5.892 5.120 -28.016 1.00 94.94 333 LEU A O 1
ATOM 2522 N N . ILE A 1 334 ? -6.076 5.912 -25.921 1.00 93.44 334 ILE A N 1
ATOM 2523 C CA . ILE A 1 334 ? -4.651 5.794 -25.591 1.00 93.44 334 ILE A CA 1
ATOM 2524 C C . ILE A 1 334 ? -4.235 4.319 -25.581 1.00 93.44 334 ILE A C 1
ATOM 2526 O O . ILE A 1 334 ? -3.247 3.973 -26.228 1.00 93.44 334 ILE A O 1
ATOM 2530 N N . ALA A 1 335 ? -5.029 3.446 -24.955 1.00 90.00 335 ALA A N 1
ATOM 2531 C CA . ALA A 1 335 ? -4.799 2.004 -24.952 1.00 90.00 335 ALA A CA 1
ATOM 2532 C C . ALA A 1 335 ? -4.709 1.434 -26.375 1.00 90.00 335 ALA A C 1
ATOM 2534 O O . ALA A 1 335 ? -3.809 0.654 -26.674 1.00 90.00 335 ALA A O 1
ATOM 2535 N N . TYR A 1 336 ? -5.583 1.878 -27.285 1.00 94.06 336 TYR A N 1
ATOM 2536 C CA . TYR A 1 336 ? -5.522 1.499 -28.696 1.00 94.06 336 TYR A CA 1
ATOM 2537 C C . TYR A 1 336 ? -4.248 1.987 -29.394 1.00 94.06 336 TYR A C 1
ATOM 2539 O O . TYR A 1 336 ? -3.588 1.204 -30.075 1.00 94.06 336 TYR A O 1
ATOM 2547 N N . LEU A 1 337 ? -3.866 3.255 -29.222 1.00 93.81 337 LEU A N 1
ATOM 2548 C CA . LEU A 1 337 ? -2.665 3.805 -29.861 1.00 93.81 337 LEU A CA 1
ATOM 2549 C C . LEU A 1 337 ? -1.378 3.132 -29.380 1.00 93.81 337 LEU A C 1
ATOM 2551 O O . LEU A 1 337 ? -0.450 2.949 -30.165 1.00 93.81 337 LEU A O 1
ATOM 2555 N N . LEU A 1 338 ? -1.334 2.720 -28.117 1.00 90.00 338 LEU A N 1
ATOM 2556 C CA . LEU A 1 338 ? -0.184 2.027 -27.546 1.00 90.00 338 LEU A CA 1
ATOM 2557 C C . LEU A 1 338 ? -0.014 0.592 -28.075 1.00 90.00 338 LEU A C 1
ATOM 2559 O O . LEU A 1 338 ? 1.048 0.012 -27.881 1.00 90.00 338 LEU A O 1
ATOM 2563 N N . THR A 1 339 ? -0.980 0.055 -28.833 1.00 88.75 339 THR A N 1
ATOM 2564 C CA . THR A 1 339 ? -0.817 -1.228 -29.547 1.00 88.75 339 THR A CA 1
ATOM 2565 C C . THR A 1 339 ? 0.052 -1.140 -30.810 1.00 88.75 339 THR A C 1
ATOM 2567 O O . THR A 1 339 ? 0.393 -2.172 -31.390 1.00 88.75 339 THR A O 1
ATOM 2570 N N . PHE A 1 340 ? 0.415 0.069 -31.256 1.00 85.19 340 PHE A N 1
ATOM 2571 C CA . PHE A 1 340 ? 1.227 0.292 -32.454 1.00 85.19 340 PHE A CA 1
ATOM 2572 C C . PHE A 1 340 ? 2.691 0.575 -32.070 1.00 85.19 340 PHE A C 1
ATOM 2574 O O . PHE A 1 340 ? 3.055 1.714 -31.752 1.00 85.19 340 PHE A O 1
ATOM 2581 N N . GLU A 1 341 ? 3.512 -0.482 -32.116 1.00 73.06 341 GLU A N 1
ATOM 2582 C CA . GLU A 1 341 ? 4.977 -0.497 -31.903 1.00 73.06 341 GLU A CA 1
ATOM 2583 C C . GLU A 1 341 ? 5.812 -0.305 -33.179 1.00 73.06 341 GLU A C 1
ATOM 2585 O O . GLU A 1 341 ? 5.328 -0.632 -34.290 1.00 73.06 341 GLU A O 1
#

pLDDT: mean 92.18, std 8.4, range [41.91, 98.88]